Protein AF-A0A094N6G2-F1 (afdb_monomer)

Sequence (258 aa):
LDLFLCSKVLFSLTTHYFKVEDGGERSVCVTFGFFFFVKAMAILIVTENYLEFGLESGFSNFSESAMQFLEKQGLESQGPVSKLTFKLFLAVLCSLIGAFLTFPGLRLAQMHLDALNLATEKITQTLLHINFLAPLFMVLLWVKPITKDYIMNPPLGKESVPLMSEHTFDTVRLWIVILLCALRLAMMRHHLQAYLNLAQKSVDQMKKEAGRISMVDLQKMVARVFYYLCVIALQYVAPLVMLLHTTLLLKTLGRQNW

Structure (mmCIF, N/CA/C/O backbone):
data_AF-A0A094N6G2-F1
#
_entry.id   AF-A0A094N6G2-F1
#
loop_
_atom_site.group_PDB
_atom_site.id
_atom_site.type_symbol
_atom_site.label_atom_id
_atom_site.label_alt_id
_atom_site.label_comp_id
_atom_site.label_asym_id
_atom_site.label_entity_id
_atom_site.label_seq_id
_atom_site.pdbx_PDB_ins_code
_atom_site.Cartn_x
_atom_site.Cartn_y
_atom_site.Cartn_z
_atom_site.occupancy
_atom_site.B_iso_or_equiv
_atom_site.auth_seq_id
_atom_site.auth_comp_id
_atom_site.auth_asym_id
_atom_site.auth_atom_id
_atom_site.pdbx_PDB_model_num
ATOM 1 N N . LEU A 1 1 ? 10.532 -7.923 14.558 1.00 60.47 1 LEU A N 1
ATOM 2 C CA . LEU A 1 1 ? 11.755 -7.755 13.737 1.00 60.47 1 LEU A CA 1
ATOM 3 C C . LEU A 1 1 ? 11.399 -7.438 12.282 1.00 60.47 1 LEU A C 1
ATOM 5 O O . LEU A 1 1 ? 11.907 -6.460 11.747 1.00 60.47 1 LEU A O 1
ATOM 9 N N . ASP A 1 2 ? 10.467 -8.181 11.680 1.00 68.12 2 ASP A N 1
ATOM 10 C CA . ASP A 1 2 ? 10.127 -8.056 10.250 1.00 68.12 2 ASP A CA 1
ATOM 11 C C . ASP A 1 2 ? 9.474 -6.723 9.862 1.00 68.12 2 ASP A C 1
ATOM 13 O O . ASP A 1 2 ? 9.854 -6.125 8.857 1.00 68.12 2 ASP A O 1
ATOM 17 N N . LEU A 1 3 ? 8.554 -6.200 10.684 1.00 71.00 3 LEU A N 1
ATOM 18 C CA . LEU A 1 3 ? 7.927 -4.890 10.447 1.00 71.00 3 LEU A CA 1
ATOM 19 C C . LEU A 1 3 ? 8.964 -3.754 10.454 1.00 71.00 3 LEU A C 1
ATOM 21 O O . LEU A 1 3 ? 8.935 -2.861 9.609 1.00 71.00 3 LEU A O 1
ATOM 25 N N . PHE A 1 4 ? 9.912 -3.817 11.392 1.00 73.38 4 PHE A N 1
ATOM 26 C CA . PHE A 1 4 ? 11.009 -2.858 11.492 1.00 73.38 4 PHE A CA 1
ATOM 27 C C . PHE A 1 4 ? 11.937 -2.950 10.278 1.00 73.38 4 PHE A C 1
ATOM 29 O O . PHE A 1 4 ? 12.302 -1.922 9.714 1.00 73.38 4 PHE A O 1
ATOM 36 N N . LEU A 1 5 ? 12.270 -4.165 9.832 1.00 73.06 5 LEU A N 1
ATOM 37 C CA . LEU A 1 5 ? 13.087 -4.374 8.639 1.00 73.06 5 LEU A CA 1
ATOM 38 C C . LEU A 1 5 ? 12.395 -3.827 7.381 1.00 73.06 5 LEU A C 1
ATOM 40 O O . LEU A 1 5 ? 13.015 -3.079 6.629 1.00 73.06 5 LEU A O 1
ATOM 44 N N . CYS A 1 6 ? 11.108 -4.131 7.186 1.00 74.44 6 CYS A N 1
ATOM 45 C CA . CYS A 1 6 ? 10.324 -3.628 6.054 1.00 74.44 6 CYS A CA 1
ATOM 46 C C . CYS A 1 6 ? 10.232 -2.097 6.068 1.00 74.44 6 CYS A C 1
ATOM 48 O O . CYS A 1 6 ? 10.482 -1.454 5.049 1.00 74.44 6 CYS A O 1
ATOM 50 N N . SER A 1 7 ? 9.947 -1.505 7.231 1.00 71.94 7 SER A N 1
ATOM 51 C CA . SER A 1 7 ? 9.909 -0.050 7.402 1.00 71.94 7 SER A CA 1
ATOM 52 C C . SER A 1 7 ? 11.271 0.593 7.117 1.00 71.94 7 SER A C 1
ATOM 54 O O . SER A 1 7 ? 11.355 1.552 6.352 1.00 71.94 7 SER A O 1
ATOM 56 N N . LYS A 1 8 ? 12.365 0.010 7.627 1.00 78.50 8 LYS A N 1
ATOM 57 C CA . LYS A 1 8 ? 13.736 0.475 7.369 1.00 78.50 8 LYS A CA 1
ATOM 58 C C . LYS A 1 8 ? 14.086 0.424 5.882 1.00 78.50 8 LYS A C 1
ATOM 60 O O . LYS A 1 8 ? 14.702 1.357 5.372 1.00 78.50 8 LYS A O 1
ATOM 65 N N . VAL A 1 9 ? 13.690 -0.638 5.182 1.00 77.25 9 VAL A N 1
ATOM 66 C CA . VAL A 1 9 ? 13.894 -0.775 3.733 1.00 77.25 9 VAL A CA 1
ATOM 67 C C . VAL A 1 9 ? 13.123 0.303 2.971 1.00 77.25 9 VAL A C 1
ATOM 69 O O . VAL A 1 9 ? 13.713 1.004 2.149 1.00 77.25 9 VAL A O 1
ATOM 72 N N . LEU A 1 10 ? 11.832 0.482 3.264 1.00 75.75 10 LEU A N 1
ATOM 73 C CA . LEU A 1 10 ? 10.992 1.495 2.615 1.00 75.75 10 LEU A CA 1
ATOM 74 C C . LEU A 1 10 ? 11.512 2.916 2.874 1.00 75.75 10 LEU A C 1
ATOM 76 O O . LEU A 1 10 ? 11.581 3.733 1.952 1.00 75.75 10 LEU A O 1
ATOM 80 N N . PHE A 1 11 ? 11.954 3.190 4.100 1.00 76.94 11 PHE A N 1
ATOM 81 C CA . PHE A 1 11 ? 12.567 4.459 4.476 1.00 76.94 11 PHE A CA 1
ATOM 82 C C . PHE A 1 11 ? 13.907 4.690 3.770 1.00 76.94 11 PHE A C 1
ATOM 84 O O . PHE A 1 11 ? 14.150 5.776 3.245 1.00 76.94 11 PHE A O 1
ATOM 91 N N . SER A 1 12 ? 14.769 3.671 3.707 1.00 77.75 12 SER A N 1
ATOM 92 C CA . SER A 1 12 ? 16.061 3.755 3.019 1.00 77.75 12 SER A CA 1
ATOM 93 C C . SER A 1 12 ? 15.879 4.036 1.530 1.00 77.75 12 SER A C 1
ATOM 95 O O . SER A 1 12 ? 16.611 4.849 0.964 1.00 77.75 12 SER A O 1
ATOM 97 N N . LEU A 1 13 ? 14.895 3.397 0.895 1.00 72.19 13 LEU A N 1
ATOM 98 C CA . LEU A 1 13 ? 14.570 3.669 -0.499 1.00 72.19 13 LEU A CA 1
ATOM 99 C C . LEU A 1 13 ? 14.017 5.074 -0.685 1.00 72.19 13 LEU A C 1
ATOM 101 O O . LEU A 1 13 ? 14.482 5.780 -1.572 1.00 72.19 13 LEU A O 1
ATOM 105 N N . THR A 1 14 ? 13.066 5.489 0.156 1.00 72.56 14 THR A N 1
ATOM 106 C CA . THR A 1 14 ? 12.509 6.847 0.110 1.00 72.56 14 THR A CA 1
ATOM 107 C C . THR A 1 14 ? 13.627 7.877 0.233 1.00 72.56 14 THR A C 1
ATOM 109 O O . THR A 1 14 ? 13.759 8.750 -0.615 1.00 72.56 14 THR A O 1
ATOM 112 N N . THR A 1 15 ? 14.521 7.709 1.206 1.00 70.25 15 THR A N 1
ATOM 113 C CA . THR A 1 15 ? 15.685 8.584 1.403 1.00 70.25 15 THR A CA 1
ATOM 114 C C . THR A 1 15 ? 16.595 8.642 0.170 1.00 70.25 15 THR A C 1
ATOM 116 O O . THR A 1 15 ? 17.168 9.692 -0.109 1.00 70.25 15 THR A O 1
ATOM 119 N N . HIS A 1 16 ? 16.724 7.554 -0.598 1.00 72.81 16 HIS A N 1
ATOM 120 C CA . HIS A 1 16 ? 17.489 7.562 -1.847 1.00 72.81 16 HIS A CA 1
ATOM 121 C C . HIS A 1 16 ? 16.821 8.419 -2.934 1.00 72.81 16 HIS A C 1
ATOM 123 O O . HIS A 1 16 ? 17.521 9.180 -3.594 1.00 72.81 16 HIS A O 1
ATOM 129 N N . TYR A 1 17 ? 15.493 8.358 -3.098 1.00 66.88 17 TYR A N 1
ATOM 130 C CA . TYR A 1 17 ? 14.769 9.258 -4.017 1.00 66.88 17 TYR A CA 1
ATOM 131 C C . TYR A 1 17 ? 14.892 10.715 -3.582 1.00 66.88 17 TYR A C 1
ATOM 133 O O . TYR A 1 17 ? 15.187 11.597 -4.378 1.00 66.88 17 TYR A O 1
ATOM 141 N N . PHE A 1 18 ? 14.794 10.970 -2.276 1.00 65.62 18 PHE A N 1
ATOM 142 C CA . PHE A 1 18 ? 14.990 12.312 -1.740 1.00 65.62 18 PHE A CA 1
ATOM 143 C C . PHE A 1 18 ? 16.412 12.847 -1.947 1.00 65.62 18 PHE A C 1
ATOM 145 O O . PHE A 1 18 ? 16.597 14.050 -1.840 1.00 65.62 18 PHE A O 1
ATOM 152 N N . LYS A 1 19 ? 17.421 12.028 -2.254 1.00 65.12 19 LYS A N 1
ATOM 153 C CA . LYS A 1 19 ? 18.785 12.511 -2.531 1.00 65.12 19 LYS A CA 1
ATOM 154 C C . LYS A 1 19 ? 19.024 12.899 -3.991 1.00 65.12 19 LYS A C 1
ATOM 156 O O . LYS A 1 19 ? 20.037 13.539 -4.252 1.00 65.12 19 LYS A O 1
ATOM 161 N N . VAL A 1 20 ? 18.125 12.550 -4.911 1.00 63.62 20 VAL A N 1
ATOM 162 C CA . VAL A 1 20 ? 18.225 12.956 -6.320 1.00 63.62 20 VAL A CA 1
ATOM 163 C C . VAL A 1 20 ? 18.005 14.475 -6.419 1.00 63.62 20 VAL A C 1
ATOM 165 O O . VAL A 1 20 ? 17.179 15.030 -5.692 1.00 63.62 20 VAL A O 1
ATOM 168 N N . GLU A 1 21 ? 18.804 15.157 -7.247 1.00 51.59 21 GLU A N 1
ATOM 169 C CA . GLU A 1 21 ? 18.849 16.629 -7.348 1.00 51.59 21 GLU A CA 1
ATOM 170 C C . GLU A 1 21 ? 17.550 17.254 -7.884 1.00 51.59 21 GLU A C 1
ATOM 172 O O . GLU A 1 21 ? 17.253 18.409 -7.573 1.00 51.59 21 GLU A O 1
ATOM 177 N N . ASP A 1 22 ? 16.725 16.489 -8.603 1.00 61.47 22 ASP A N 1
ATOM 178 C CA . ASP A 1 22 ? 15.449 16.964 -9.130 1.00 61.47 22 ASP A CA 1
ATOM 179 C C . ASP A 1 22 ? 14.386 17.071 -8.023 1.00 61.47 22 ASP A C 1
ATOM 181 O O . ASP A 1 22 ? 13.800 16.089 -7.559 1.00 61.47 22 ASP A O 1
ATOM 185 N N . GLY A 1 23 ? 14.076 18.307 -7.615 1.00 63.09 23 GLY A N 1
ATOM 186 C CA . GLY A 1 23 ? 13.104 18.610 -6.554 1.00 63.09 23 GLY A CA 1
ATOM 187 C C . GLY A 1 23 ? 11.671 18.102 -6.800 1.00 63.09 23 GLY A C 1
ATOM 188 O O . GLY A 1 23 ? 10.867 18.066 -5.864 1.00 63.09 23 GLY A O 1
ATOM 189 N N . GLY A 1 24 ? 11.349 17.669 -8.025 1.00 78.38 24 GLY A N 1
ATOM 190 C CA . GLY A 1 24 ? 10.040 17.124 -8.392 1.00 78.38 24 GLY A CA 1
ATOM 191 C C . GLY A 1 24 ? 9.657 15.872 -7.598 1.00 78.38 24 GLY A C 1
ATOM 192 O O . GLY A 1 24 ? 8.529 15.783 -7.112 1.00 78.38 24 GLY A O 1
ATOM 193 N N . GLU A 1 25 ? 10.591 14.941 -7.378 1.00 76.19 25 GLU A N 1
ATOM 194 C CA . GLU A 1 25 ? 10.301 13.696 -6.647 1.00 76.19 25 GLU A CA 1
ATOM 195 C C . GLU A 1 25 ? 9.953 13.964 -5.172 1.00 76.19 25 GLU A C 1
ATOM 197 O O . GLU A 1 25 ? 9.018 13.385 -4.607 1.00 76.19 25 GLU A O 1
ATOM 202 N N . ARG A 1 26 ? 10.660 14.914 -4.551 1.00 79.19 26 ARG A N 1
ATOM 203 C CA . ARG A 1 26 ? 10.396 15.330 -3.167 1.00 79.19 26 ARG A CA 1
ATOM 204 C C . ARG A 1 26 ? 9.007 15.946 -3.036 1.00 79.19 26 ARG A C 1
ATOM 206 O O . ARG A 1 26 ? 8.270 15.593 -2.117 1.00 79.19 26 ARG A O 1
ATOM 213 N N . SER A 1 27 ? 8.650 16.827 -3.973 1.00 84.25 27 SER A N 1
ATOM 214 C CA . SER A 1 27 ? 7.340 17.482 -4.006 1.00 84.25 27 SER A CA 1
ATOM 215 C C . SER A 1 27 ? 6.209 16.454 -4.094 1.00 84.25 27 SER A C 1
ATOM 217 O O . SER A 1 27 ? 5.314 16.456 -3.251 1.00 84.25 27 SER A O 1
ATOM 219 N N . VAL A 1 28 ? 6.314 15.486 -5.016 1.00 86.19 28 VAL A N 1
ATOM 220 C CA . VAL A 1 28 ? 5.326 14.401 -5.167 1.00 86.19 28 VAL A CA 1
ATOM 221 C C . VAL A 1 28 ? 5.157 13.618 -3.864 1.00 86.19 28 VAL A C 1
ATOM 223 O O . VAL A 1 28 ? 4.028 13.412 -3.415 1.00 86.19 28 VAL A O 1
ATOM 226 N N . CYS A 1 29 ? 6.250 13.217 -3.211 1.00 85.19 29 CYS A N 1
ATOM 227 C CA . CYS A 1 29 ? 6.157 12.464 -1.959 1.00 85.19 29 CYS A CA 1
ATOM 228 C C . CYS A 1 29 ? 5.463 13.255 -0.840 1.00 85.19 29 CYS A C 1
ATOM 230 O O . CYS A 1 29 ? 4.661 12.685 -0.097 1.00 85.19 29 CYS A O 1
ATOM 232 N N . VAL A 1 30 ? 5.751 14.554 -0.715 1.00 87.00 30 VAL A N 1
ATOM 233 C CA . VAL A 1 30 ? 5.124 15.421 0.296 1.00 87.00 30 VAL A CA 1
ATOM 234 C C . VAL A 1 30 ? 3.636 15.611 -0.002 1.00 87.00 30 VAL A C 1
ATOM 236 O O . VAL A 1 30 ? 2.810 15.459 0.900 1.00 87.00 30 VAL A O 1
ATOM 239 N N . THR A 1 31 ? 3.271 15.866 -1.261 1.00 91.69 31 THR A N 1
ATOM 240 C CA . THR A 1 31 ? 1.869 16.017 -1.677 1.00 91.69 31 THR A CA 1
ATOM 241 C C . THR A 1 31 ? 1.060 14.750 -1.405 1.00 91.69 31 THR A C 1
ATOM 243 O O . THR A 1 31 ? -0.017 14.828 -0.811 1.00 91.69 31 THR A O 1
ATOM 246 N N . PHE A 1 32 ? 1.576 13.574 -1.774 1.00 91.38 32 PHE A N 1
ATOM 247 C CA . PHE A 1 32 ? 0.902 12.308 -1.480 1.00 91.38 32 PHE A CA 1
ATOM 248 C C . PHE A 1 32 ? 0.864 12.006 0.021 1.00 91.38 32 PHE A C 1
ATOM 250 O O . PHE A 1 32 ? -0.154 11.517 0.507 1.00 91.38 32 PHE A O 1
ATOM 257 N N . GLY A 1 33 ? 1.908 12.351 0.781 1.00 92.06 33 GLY A N 1
ATOM 258 C CA . GLY A 1 33 ? 1.889 12.263 2.243 1.00 92.06 33 GLY A CA 1
ATOM 259 C C . GLY A 1 33 ? 0.737 13.064 2.855 1.00 92.06 33 GLY A C 1
ATOM 260 O O . GLY A 1 33 ? -0.039 12.522 3.647 1.00 92.06 33 GLY A O 1
ATOM 261 N N . PHE A 1 34 ? 0.559 14.316 2.428 1.00 93.81 34 PHE A N 1
ATOM 262 C CA . PHE A 1 34 ? -0.568 15.146 2.859 1.00 93.81 34 PHE A CA 1
ATOM 263 C C . PHE A 1 34 ? -1.920 14.560 2.423 1.00 93.81 34 PHE A C 1
ATOM 265 O O . PHE A 1 34 ? -2.849 14.472 3.226 1.00 93.81 34 PHE A O 1
ATOM 272 N N . PHE A 1 35 ? -2.026 14.080 1.183 1.00 95.25 35 PHE A N 1
ATOM 273 C CA . PHE A 1 35 ? -3.236 13.417 0.696 1.00 95.25 35 PHE A CA 1
ATOM 274 C C . PHE A 1 35 ? -3.608 12.191 1.549 1.00 95.25 35 PHE A C 1
ATOM 276 O O . PHE A 1 35 ? -4.761 12.039 1.960 1.00 95.25 35 PHE A O 1
ATOM 283 N N . PHE A 1 36 ? -2.633 11.339 1.880 1.00 94.19 36 PHE A N 1
ATOM 284 C CA . PHE A 1 36 ? -2.853 10.183 2.748 1.00 94.19 36 PHE A CA 1
ATOM 285 C C . PHE A 1 36 ? -3.195 10.578 4.181 1.00 94.19 36 PHE A C 1
ATOM 287 O O . PHE A 1 36 ? -4.008 9.893 4.798 1.00 94.19 36 PHE A O 1
ATOM 294 N N . PHE A 1 37 ? -2.642 11.679 4.694 1.00 95.56 37 PHE A N 1
ATOM 295 C CA . PHE A 1 37 ? -3.018 12.220 5.999 1.00 95.56 37 PHE A CA 1
ATOM 296 C C . PHE A 1 37 ? -4.499 12.609 6.037 1.00 95.56 37 PHE A C 1
ATOM 298 O O . PHE A 1 37 ? -5.236 12.135 6.901 1.00 95.56 37 PHE A O 1
ATOM 305 N N . VAL A 1 38 ? -4.960 13.406 5.066 1.00 95.25 38 VAL A N 1
ATOM 306 C CA . VAL A 1 38 ? -6.368 13.829 4.975 1.00 95.25 38 VAL A CA 1
ATOM 307 C C . VAL A 1 38 ? -7.288 12.618 4.820 1.00 95.25 38 VAL A C 1
ATOM 309 O O . VAL A 1 38 ? -8.289 12.504 5.527 1.00 95.25 38 VAL A O 1
ATOM 312 N N . LYS A 1 39 ? -6.923 11.666 3.952 1.00 93.25 39 LYS A N 1
ATOM 313 C CA . LYS A 1 39 ? -7.680 10.422 3.762 1.00 93.25 39 LYS A CA 1
ATOM 314 C C . LYS A 1 39 ? -7.739 9.582 5.042 1.00 93.25 39 LYS A C 1
ATOM 316 O O . LYS A 1 39 ? -8.803 9.064 5.370 1.00 93.25 39 LYS A O 1
ATOM 321 N N . ALA A 1 40 ? -6.628 9.442 5.764 1.00 93.38 40 ALA A N 1
ATOM 322 C CA . ALA A 1 40 ? -6.587 8.711 7.028 1.00 93.38 40 ALA A CA 1
ATOM 323 C C . ALA A 1 40 ? -7.458 9.394 8.089 1.00 93.38 40 ALA A C 1
ATOM 325 O O . ALA A 1 40 ? -8.256 8.722 8.734 1.00 93.38 40 ALA A O 1
ATOM 326 N N . MET A 1 41 ? -7.382 10.721 8.211 1.00 92.88 41 MET A N 1
ATOM 327 C CA . MET A 1 41 ? -8.239 11.486 9.119 1.00 92.88 41 MET A CA 1
ATOM 328 C C . MET A 1 41 ? -9.724 11.294 8.804 1.00 92.88 41 MET A C 1
ATOM 330 O O . MET A 1 41 ? -10.496 10.985 9.709 1.00 92.88 41 MET A O 1
ATOM 334 N N . ALA A 1 42 ? -10.122 11.400 7.533 1.00 91.44 42 ALA A N 1
ATOM 335 C CA . ALA A 1 42 ? -11.506 11.175 7.121 1.00 91.44 42 ALA A CA 1
ATOM 336 C C . ALA A 1 42 ? -11.994 9.769 7.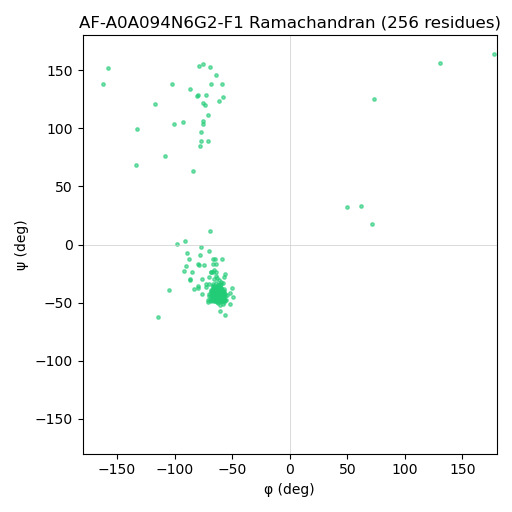511 1.00 91.44 42 ALA A C 1
ATOM 338 O O . ALA A 1 42 ? -13.075 9.628 8.074 1.00 91.44 42 ALA A O 1
ATOM 339 N N . ILE A 1 43 ? -11.171 8.742 7.277 1.00 90.31 43 ILE A N 1
ATOM 340 C CA . ILE A 1 43 ? -11.482 7.345 7.610 1.00 90.31 43 ILE A CA 1
ATOM 341 C C . ILE A 1 43 ? -11.559 7.121 9.131 1.00 90.31 43 ILE A C 1
ATOM 343 O O . ILE A 1 43 ? -12.469 6.445 9.597 1.00 90.31 43 ILE A O 1
ATOM 347 N N . LEU A 1 44 ? -10.647 7.698 9.919 1.00 88.69 44 LEU A N 1
ATOM 348 C CA . LEU A 1 44 ? -10.593 7.522 11.379 1.00 88.69 44 LEU A CA 1
ATOM 349 C C . LEU A 1 44 ? -11.689 8.293 12.136 1.00 88.69 44 LEU A C 1
ATOM 351 O O . LEU A 1 44 ? -11.964 8.002 13.306 1.00 88.69 44 LEU A O 1
ATOM 355 N N . ILE A 1 45 ? -12.310 9.287 11.497 1.00 87.69 45 ILE A N 1
ATOM 356 C CA . ILE A 1 45 ? -13.484 9.990 12.032 1.00 87.69 45 ILE A CA 1
ATOM 357 C C . ILE A 1 45 ? -14.749 9.133 11.895 1.00 87.69 45 ILE A C 1
ATOM 359 O O . ILE A 1 45 ? -15.637 9.243 12.742 1.00 87.69 45 ILE A O 1
ATOM 363 N N . VAL A 1 46 ? -14.827 8.263 10.881 1.00 85.50 46 VAL A N 1
ATOM 364 C CA . VAL A 1 46 ? -15.980 7.376 10.680 1.00 85.50 46 VAL A CA 1
ATOM 365 C C . VAL A 1 46 ? -16.178 6.477 11.901 1.00 85.50 46 VAL A C 1
ATOM 367 O O . VAL A 1 46 ? -15.232 5.961 12.496 1.00 85.50 46 VAL A O 1
ATOM 370 N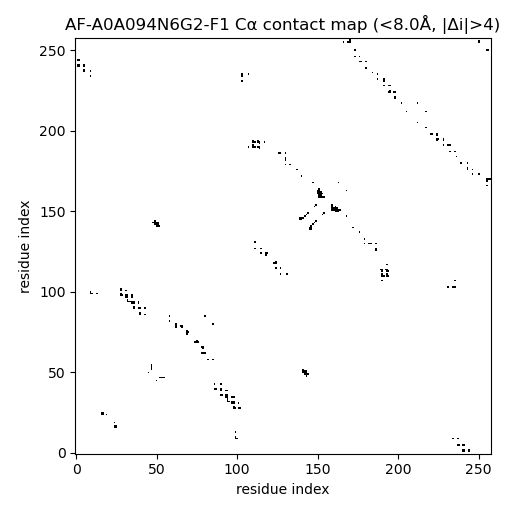 N . THR A 1 47 ? -17.440 6.315 12.290 1.00 78.19 47 THR A N 1
ATOM 371 C CA . THR A 1 47 ? -17.825 5.553 13.480 1.00 78.19 47 THR A CA 1
ATOM 372 C C . THR A 1 47 ? -17.573 4.057 13.286 1.00 78.19 47 THR A C 1
ATOM 374 O O . THR A 1 47 ? -17.719 3.532 12.176 1.00 78.19 47 THR A O 1
ATOM 377 N N . GLU A 1 48 ? -17.334 3.343 14.384 1.00 78.12 48 GLU A N 1
ATOM 378 C CA . GLU A 1 48 ? -17.150 1.887 14.363 1.00 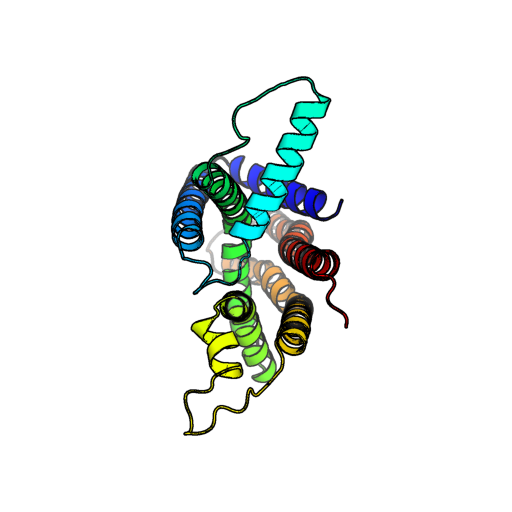78.12 48 GLU A CA 1
ATOM 379 C C . GLU A 1 48 ? -18.390 1.094 13.939 1.00 78.12 48 GLU A C 1
ATOM 381 O O . GLU A 1 48 ? -18.296 -0.097 13.638 1.00 78.12 48 GLU A O 1
ATOM 386 N N . ASN A 1 49 ? -19.558 1.738 13.880 1.00 75.50 49 ASN A N 1
ATOM 387 C CA . ASN A 1 49 ? -20.773 1.121 13.350 1.00 75.50 49 ASN A CA 1
ATOM 388 C C . ASN A 1 49 ? -20.676 0.886 11.836 1.00 75.50 49 ASN A C 1
ATOM 390 O O . ASN A 1 49 ? -21.332 -0.009 11.322 1.00 75.50 49 ASN A O 1
ATOM 394 N N . TYR A 1 50 ? -19.824 1.640 11.134 1.00 78.50 50 TYR A N 1
ATOM 395 C CA . TYR A 1 50 ? -19.606 1.491 9.694 1.00 78.50 50 TYR A CA 1
ATOM 396 C C . TYR A 1 50 ? -18.274 0.800 9.372 1.00 78.50 50 TYR A C 1
ATOM 398 O O . TYR A 1 50 ? -18.216 -0.016 8.452 1.00 78.50 50 TYR A O 1
ATOM 406 N N . LEU A 1 51 ? -17.206 1.106 10.118 1.00 80.56 51 LEU A N 1
ATOM 407 C CA . LEU A 1 51 ? -15.868 0.544 9.899 1.00 80.56 51 LEU A CA 1
ATOM 408 C C . LEU A 1 51 ? -15.418 -0.285 11.099 1.00 80.56 51 LEU A C 1
ATOM 410 O O . LEU A 1 51 ? -15.290 0.223 12.210 1.00 80.56 51 LEU A O 1
ATOM 414 N N . GLU A 1 52 ? -15.135 -1.564 10.880 1.00 79.31 52 GLU A N 1
ATOM 415 C CA . GLU A 1 52 ? -14.758 -2.498 11.943 1.00 79.31 52 GLU A CA 1
ATOM 416 C C . GLU A 1 52 ? -13.256 -2.418 12.262 1.00 79.31 52 GLU A C 1
ATOM 418 O O . GLU A 1 52 ? -12.502 -3.365 12.050 1.00 79.31 52 GLU A O 1
ATOM 423 N N . PHE A 1 53 ? -12.799 -1.256 12.736 1.00 79.62 53 PHE A N 1
ATOM 424 C CA . PHE A 1 53 ? -11.391 -1.054 13.104 1.00 79.62 53 PHE A CA 1
ATOM 425 C C . PHE A 1 53 ? -11.076 -1.349 14.575 1.00 79.62 53 PHE A C 1
ATOM 427 O O . PHE A 1 53 ? -9.917 -1.612 14.884 1.00 79.62 53 PHE A O 1
ATOM 434 N N . GLY A 1 54 ? -12.067 -1.298 15.475 1.00 80.12 54 GLY A N 1
ATOM 435 C CA . GLY A 1 54 ? -11.854 -1.502 16.916 1.00 80.12 54 GLY A CA 1
ATOM 436 C C . GLY A 1 54 ? -10.927 -0.458 17.557 1.00 80.12 54 GLY A C 1
ATOM 437 O O . GLY A 1 54 ? -10.168 -0.771 18.472 1.00 80.12 54 GLY A O 1
ATOM 438 N N . LEU A 1 55 ? -10.960 0.779 17.057 1.00 83.88 55 LEU A N 1
ATOM 439 C CA . LEU A 1 55 ? -10.227 1.942 17.563 1.00 83.88 55 LEU A CA 1
ATOM 440 C C . LEU A 1 55 ? -10.592 2.297 19.008 1.00 83.88 55 LEU A C 1
ATOM 442 O O . LEU A 1 55 ? -9.718 2.732 19.749 1.00 83.88 55 LEU A O 1
ATOM 446 N N . GLU A 1 56 ? -11.850 2.143 19.405 1.00 84.19 56 GLU A N 1
ATOM 447 C CA . GLU A 1 56 ? -12.359 2.482 20.731 1.00 84.19 56 GLU A CA 1
ATOM 448 C C . GLU A 1 56 ? -11.826 1.494 21.773 1.00 84.19 56 GLU A C 1
ATOM 450 O O . GLU A 1 56 ? -11.206 1.909 22.751 1.00 84.19 56 GLU A O 1
ATOM 455 N N . SER A 1 57 ? -11.944 0.189 21.504 1.00 84.69 57 SER A N 1
ATOM 456 C CA . SER A 1 57 ? -11.318 -0.858 22.323 1.00 84.69 57 SER A CA 1
ATOM 457 C C . SER A 1 57 ? -9.786 -0.780 22.295 1.00 84.69 57 SER A C 1
ATOM 459 O O . SER A 1 57 ? -9.119 -1.010 23.303 1.00 84.69 57 SER A O 1
ATOM 461 N N . GLY A 1 58 ? -9.195 -0.426 21.149 1.00 84.81 58 GLY A N 1
ATOM 462 C CA . GLY A 1 58 ? -7.754 -0.204 21.034 1.00 84.81 58 GLY A CA 1
ATOM 463 C C . GLY A 1 58 ? -7.277 0.973 21.888 1.00 84.81 58 GLY A C 1
ATOM 464 O O . GLY A 1 58 ? -6.257 0.871 22.569 1.00 84.81 58 GLY A O 1
ATOM 465 N N . PHE A 1 59 ? -8.036 2.069 21.896 1.00 86.31 59 PHE A N 1
ATOM 466 C CA . PHE A 1 59 ? -7.759 3.245 22.712 1.00 86.31 59 PHE A CA 1
ATOM 467 C C . PHE A 1 59 ? -7.910 2.952 24.207 1.00 86.31 59 PHE A C 1
ATOM 469 O O . PHE A 1 59 ? -7.038 3.357 24.974 1.00 86.31 59 PHE A O 1
ATOM 476 N N . SER A 1 60 ? -8.953 2.225 24.630 1.00 86.31 60 SER A N 1
ATOM 477 C CA . SER A 1 60 ? -9.128 1.862 26.043 1.00 86.31 60 SER A CA 1
ATOM 478 C C . SER A 1 60 ? -7.963 1.012 26.551 1.00 86.31 60 SER A C 1
ATOM 480 O O . SER A 1 60 ? -7.362 1.353 27.568 1.00 86.31 60 SER A O 1
ATOM 482 N N . ASN A 1 61 ? -7.566 -0.013 25.789 1.00 87.38 61 ASN A N 1
ATOM 483 C CA . ASN A 1 61 ? -6.444 -0.888 26.144 1.00 87.38 61 ASN A CA 1
ATOM 484 C C . ASN A 1 61 ? -5.108 -0.129 26.176 1.00 87.38 61 ASN A C 1
ATOM 486 O O . ASN A 1 61 ? -4.277 -0.352 27.059 1.00 87.38 61 ASN A O 1
ATOM 490 N N . PHE A 1 62 ? -4.893 0.783 25.221 1.00 86.50 62 PHE A N 1
ATOM 491 C CA . PHE A 1 62 ? -3.707 1.639 25.193 1.00 86.50 62 PHE A CA 1
ATOM 492 C C . PHE A 1 62 ? -3.672 2.594 26.389 1.00 86.50 62 PHE A C 1
ATOM 494 O O . PHE A 1 62 ? -2.638 2.713 27.040 1.00 86.50 62 PHE A O 1
ATOM 501 N N . SER A 1 63 ? -4.794 3.250 26.692 1.00 86.25 63 SER A N 1
ATOM 502 C CA . SER A 1 63 ? -4.906 4.178 27.816 1.00 86.25 63 SER A CA 1
ATOM 503 C C . SER A 1 63 ? -4.657 3.469 29.146 1.00 86.25 63 SER A C 1
ATOM 505 O O . SER A 1 63 ? -3.893 3.965 29.969 1.00 86.25 63 SER A O 1
ATOM 507 N N . GLU A 1 64 ? -5.244 2.289 29.349 1.00 86.56 64 GLU A N 1
ATOM 508 C CA . GLU A 1 64 ? -5.014 1.482 30.550 1.00 86.56 64 GLU A CA 1
ATOM 509 C C . GLU A 1 64 ? -3.537 1.076 30.683 1.00 86.56 64 GLU A C 1
ATOM 511 O O . GLU A 1 64 ? -2.919 1.286 31.727 1.00 86.56 64 GLU A O 1
ATOM 516 N N . SER A 1 65 ? -2.936 0.580 29.597 1.00 86.38 65 SER A N 1
ATOM 517 C CA . SER A 1 65 ? -1.521 0.180 29.580 1.00 86.38 65 SER A CA 1
ATOM 518 C C . SER A 1 65 ? -0.577 1.362 29.831 1.00 86.38 65 SER A C 1
ATOM 520 O O . SER A 1 65 ? 0.422 1.226 30.539 1.00 86.38 65 SER A O 1
ATOM 522 N N . ALA A 1 66 ? -0.884 2.532 29.265 1.00 84.81 66 ALA A N 1
ATOM 523 C CA . ALA A 1 66 ? -0.117 3.753 29.476 1.00 84.81 66 ALA A CA 1
ATOM 524 C C . ALA A 1 66 ? -0.215 4.227 30.932 1.00 84.81 66 ALA A C 1
ATOM 526 O O . ALA A 1 66 ? 0.796 4.627 31.504 1.00 84.81 66 ALA A O 1
ATOM 527 N N . MET A 1 67 ? -1.395 4.122 31.548 1.00 83.44 67 MET A N 1
ATOM 528 C CA . MET A 1 67 ? -1.600 4.482 32.952 1.00 83.44 67 MET A CA 1
ATOM 529 C C . MET A 1 67 ? -0.768 3.595 33.884 1.00 83.44 67 MET A C 1
ATOM 531 O O . MET A 1 67 ? 0.013 4.116 34.677 1.00 83.44 67 MET A O 1
ATOM 535 N N . GLN A 1 68 ? -0.809 2.272 33.695 1.00 85.12 68 GLN A N 1
ATOM 536 C CA . GLN A 1 68 ? 0.028 1.334 34.457 1.00 85.12 68 GLN A CA 1
ATOM 537 C C . GLN A 1 68 ? 1.535 1.591 34.271 1.00 85.12 68 GLN A C 1
ATOM 539 O O . GLN A 1 68 ? 2.332 1.364 35.182 1.00 85.12 68 GLN A O 1
ATOM 544 N N . PHE A 1 69 ? 1.958 2.030 33.081 1.00 85.75 69 PHE A N 1
ATOM 545 C CA . PHE A 1 69 ? 3.353 2.389 32.826 1.00 85.75 69 PHE A CA 1
ATOM 546 C C . PHE A 1 69 ? 3.754 3.681 33.549 1.00 85.75 69 PHE A C 1
ATOM 548 O O . PHE A 1 69 ? 4.824 3.715 34.156 1.00 85.75 69 PHE A O 1
ATOM 555 N N . LEU A 1 70 ? 2.910 4.717 33.519 1.00 83.00 70 LEU A N 1
ATOM 556 C CA . LEU A 1 70 ? 3.169 5.982 34.213 1.00 83.00 70 LEU A CA 1
ATOM 557 C C . LEU A 1 70 ? 3.202 5.811 35.735 1.00 83.00 70 LEU A C 1
ATOM 559 O O . LEU A 1 70 ? 4.113 6.339 36.375 1.00 83.00 70 LEU A O 1
ATOM 563 N N . GLU A 1 71 ? 2.285 5.019 36.297 1.00 84.00 71 GLU A N 1
ATOM 564 C CA . GLU A 1 71 ? 2.286 4.676 37.726 1.00 84.00 71 GLU A CA 1
ATOM 565 C C . GLU A 1 71 ? 3.611 4.022 38.141 1.00 84.00 71 GLU A C 1
ATOM 567 O O . GLU A 1 71 ? 4.223 4.415 39.133 1.00 84.00 71 GLU A O 1
ATOM 572 N N . LYS A 1 72 ? 4.130 3.088 37.332 1.00 85.31 72 LYS A N 1
ATOM 573 C CA . LYS A 1 72 ? 5.442 2.459 37.573 1.00 85.31 72 LYS A CA 1
ATOM 574 C C . LYS A 1 72 ? 6.618 3.435 37.486 1.00 85.31 72 LYS A C 1
ATOM 576 O O . LYS A 1 72 ? 7.671 3.147 38.047 1.00 85.31 72 LYS A O 1
ATOM 581 N N . GLN A 1 73 ? 6.463 4.552 36.776 1.00 84.88 73 GLN A N 1
ATOM 582 C CA . GLN A 1 73 ? 7.465 5.618 36.681 1.00 84.88 73 GLN A CA 1
ATOM 583 C C . GLN A 1 73 ? 7.279 6.705 37.756 1.00 84.88 73 GLN A C 1
ATOM 585 O O . GLN A 1 73 ? 8.030 7.677 37.764 1.00 84.88 73 GLN A O 1
ATOM 590 N N . GLY A 1 74 ? 6.306 6.555 38.666 1.00 78.69 74 GLY A N 1
ATOM 591 C CA . GLY A 1 74 ? 6.034 7.514 39.741 1.00 78.69 74 GLY A CA 1
ATOM 592 C C . GLY A 1 74 ? 5.411 8.830 39.266 1.00 78.69 74 GLY A C 1
ATOM 593 O O . GLY A 1 74 ? 5.463 9.825 39.985 1.00 78.69 74 GLY A O 1
ATOM 594 N N . LEU A 1 75 ? 4.852 8.857 38.052 1.00 74.00 75 LEU A N 1
ATOM 595 C CA . LEU A 1 75 ? 4.204 10.033 37.479 1.00 74.00 75 LEU A CA 1
ATOM 596 C C . LEU A 1 75 ? 2.682 9.896 37.612 1.00 74.00 75 LEU A C 1
ATOM 598 O O . LEU A 1 75 ? 2.052 9.190 36.828 1.00 74.00 75 LEU A O 1
ATOM 602 N N . GLU A 1 76 ? 2.074 10.606 38.564 1.00 59.28 76 GLU A N 1
ATOM 603 C CA . GLU A 1 76 ? 0.614 10.760 38.635 1.00 59.28 76 GLU A CA 1
ATOM 604 C C . GLU A 1 76 ? 0.155 11.792 37.594 1.00 59.28 76 GLU A C 1
ATOM 606 O O . GLU A 1 76 ? 0.118 12.996 37.846 1.00 59.28 76 GLU A O 1
ATOM 611 N N . SER A 1 77 ? -0.135 11.340 36.373 1.00 59.94 77 SER A N 1
ATOM 612 C CA . SER A 1 77 ? -0.640 12.213 35.308 1.00 59.94 77 SER A CA 1
ATOM 613 C C . SER A 1 77 ? -2.150 12.061 35.119 1.00 59.94 77 SER A C 1
ATOM 615 O O . SER A 1 77 ? -2.681 10.951 35.108 1.00 59.94 77 SER A O 1
ATOM 617 N N . GLN A 1 78 ? -2.845 13.187 34.919 1.00 54.41 78 GLN A N 1
ATOM 618 C CA . GLN A 1 78 ? -4.267 13.228 34.578 1.00 54.41 78 GLN A CA 1
ATOM 619 C C . GLN A 1 78 ? -4.507 12.743 33.139 1.00 54.41 78 GLN A C 1
ATOM 621 O O . GLN A 1 78 ? -4.552 13.548 32.215 1.00 54.41 78 GLN A O 1
ATOM 626 N N . GLY A 1 79 ? -4.709 11.434 32.966 1.00 56.50 79 GLY A N 1
ATOM 627 C CA . GLY A 1 79 ? -5.249 10.823 31.743 1.00 56.50 79 GLY A CA 1
ATOM 628 C C . GLY A 1 79 ? -4.273 10.791 30.549 1.00 56.50 79 GLY A C 1
ATOM 629 O O . GLY A 1 79 ? -3.798 11.839 30.121 1.00 56.50 79 GLY A O 1
ATOM 630 N N . PRO A 1 80 ? -3.976 9.632 29.926 1.00 59.44 80 PRO A N 1
ATOM 631 C CA . PRO A 1 80 ? -2.775 9.528 29.096 1.00 59.44 80 PRO A CA 1
ATOM 632 C C . PRO A 1 80 ? -2.830 10.314 27.780 1.00 59.44 80 PRO A C 1
ATOM 634 O O . PRO A 1 80 ? -1.837 10.926 27.410 1.00 59.44 80 PRO A O 1
ATOM 637 N N . VAL A 1 81 ? -3.938 10.317 27.033 1.00 67.31 81 VAL A N 1
ATOM 638 C CA . VAL A 1 81 ? -4.022 10.944 25.698 1.00 67.31 81 VAL A CA 1
ATOM 639 C C . VAL A 1 81 ? -5.505 11.144 25.341 1.00 67.31 81 VAL A C 1
ATOM 641 O O . VAL A 1 81 ? -6.301 10.241 25.562 1.00 67.31 81 VAL A O 1
ATOM 644 N N . SER A 1 82 ? -5.917 12.278 24.755 1.00 82.31 82 SER A N 1
ATOM 645 C CA . SER A 1 82 ? -7.287 12.426 24.212 1.00 82.31 82 SER A CA 1
ATOM 646 C C . SER A 1 82 ? -7.533 11.456 23.045 1.00 82.31 82 SER A C 1
ATOM 648 O O . SER A 1 82 ? -6.640 11.241 22.224 1.00 82.31 82 SER A O 1
ATOM 650 N N . LYS A 1 83 ? -8.761 10.933 22.887 1.00 82.81 83 LYS A N 1
ATOM 651 C CA . LYS A 1 83 ? -9.152 10.102 21.724 1.00 82.81 83 LYS A CA 1
ATOM 652 C C . LYS A 1 83 ? -8.778 10.747 20.387 1.00 82.81 83 LYS A C 1
ATOM 654 O O . LYS A 1 83 ? -8.369 10.060 19.453 1.00 82.81 83 LYS A O 1
ATOM 659 N N . LEU A 1 84 ? -8.899 12.074 20.298 1.00 84.81 84 LEU A N 1
ATOM 660 C CA . LEU A 1 84 ? -8.514 12.831 19.110 1.00 84.81 84 LEU A CA 1
ATOM 661 C C . LEU A 1 84 ? -7.009 12.733 18.847 1.00 84.81 84 LEU A C 1
ATOM 663 O O . LEU A 1 84 ? -6.602 12.470 17.721 1.00 84.81 84 LEU A O 1
ATOM 667 N N . THR A 1 85 ? -6.191 12.903 19.883 1.00 86.19 85 THR A N 1
ATOM 668 C CA . THR A 1 85 ? -4.732 12.817 19.780 1.00 86.19 85 THR A CA 1
ATOM 669 C C . THR A 1 85 ? -4.286 11.406 19.391 1.00 86.19 85 THR A C 1
ATOM 671 O O . THR A 1 85 ? -3.401 11.265 18.550 1.00 86.19 85 THR A O 1
ATOM 674 N N . PHE A 1 86 ? -4.943 10.363 19.911 1.00 87.38 86 PHE A N 1
ATOM 675 C CA . PHE A 1 86 ? -4.696 8.978 19.491 1.00 87.38 86 PHE A CA 1
ATOM 676 C C . PHE A 1 86 ? -4.986 8.768 17.996 1.00 87.38 86 PHE A C 1
ATOM 678 O O . PHE A 1 86 ? -4.144 8.249 17.260 1.00 87.38 86 PHE A O 1
ATOM 685 N N . LYS A 1 87 ? -6.143 9.243 17.515 1.00 90.00 87 LYS A N 1
ATOM 686 C CA . LYS A 1 87 ? -6.501 9.185 16.088 1.00 90.00 87 LYS A CA 1
ATOM 687 C C . LYS A 1 87 ? -5.544 10.001 15.217 1.00 90.00 87 LYS A C 1
ATOM 689 O O . LYS A 1 87 ? -5.162 9.540 14.146 1.00 90.00 87 LYS A O 1
ATOM 694 N N . LEU A 1 88 ? -5.125 11.180 15.676 1.00 90.56 88 LEU A N 1
ATOM 695 C CA . LEU A 1 88 ? -4.181 12.036 14.959 1.00 90.56 88 LEU A CA 1
ATOM 696 C C . LEU A 1 88 ? -2.810 11.368 14.833 1.00 90.56 88 LEU A C 1
ATOM 698 O O . LEU A 1 88 ? -2.232 11.365 13.748 1.00 90.56 88 LEU A O 1
ATOM 702 N N . PHE A 1 89 ? -2.314 10.743 15.903 1.00 90.75 89 PHE A N 1
ATOM 703 C CA . PHE A 1 89 ? -1.068 9.981 15.859 1.00 90.75 89 PHE A CA 1
ATOM 704 C C . PHE A 1 89 ? -1.144 8.839 14.838 1.00 90.75 89 PHE A C 1
ATOM 706 O O . PHE A 1 89 ? -0.255 8.694 13.997 1.00 90.75 89 PHE A O 1
ATOM 713 N N . LEU A 1 90 ? -2.245 8.081 14.841 1.00 90.94 90 LEU A N 1
ATOM 714 C CA . LEU A 1 90 ? -2.467 7.022 13.860 1.00 90.94 90 LEU A CA 1
ATOM 715 C C . LEU A 1 90 ? -2.540 7.572 12.424 1.00 90.94 90 LEU A C 1
ATOM 717 O O . LEU A 1 90 ? -1.939 6.994 11.520 1.00 90.94 90 LEU A O 1
ATOM 721 N N . ALA A 1 91 ? -3.198 8.715 12.211 1.00 94.31 91 ALA A N 1
ATOM 722 C CA . ALA A 1 91 ? -3.262 9.371 10.906 1.00 94.31 91 ALA A CA 1
ATOM 723 C C . ALA A 1 91 ? -1.878 9.800 10.394 1.00 94.31 91 ALA A C 1
ATOM 725 O O . ALA A 1 91 ? -1.581 9.622 9.210 1.00 94.31 91 ALA A O 1
ATOM 726 N N . VAL A 1 92 ? -1.013 10.315 11.275 1.00 93.19 92 VAL A N 1
ATOM 727 C CA . VAL A 1 92 ? 0.381 10.651 10.938 1.00 93.19 92 VAL A CA 1
ATOM 728 C C . VAL A 1 92 ? 1.160 9.395 10.544 1.00 93.19 92 VAL A C 1
ATOM 730 O O . VAL A 1 92 ? 1.840 9.402 9.518 1.00 93.19 92 VAL A O 1
AT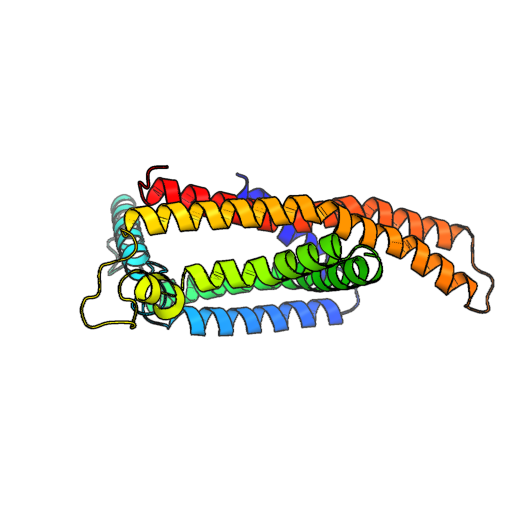OM 733 N N . LEU A 1 93 ? 1.023 8.289 11.282 1.00 91.19 93 LEU A N 1
ATOM 734 C CA . LEU A 1 93 ? 1.662 7.021 10.912 1.00 91.19 93 LEU A CA 1
ATOM 735 C C . LEU A 1 93 ? 1.171 6.503 9.551 1.00 91.19 93 LEU A C 1
ATOM 737 O O . LEU A 1 93 ? 1.985 6.116 8.711 1.00 91.19 93 LEU A O 1
ATOM 741 N N . CYS A 1 94 ? -0.140 6.542 9.296 1.00 91.50 94 CYS A N 1
ATOM 742 C CA . CYS A 1 94 ? -0.714 6.170 8.001 1.00 91.50 94 CYS A CA 1
ATOM 743 C C . CYS A 1 94 ? -0.203 7.065 6.863 1.00 91.50 94 CYS A C 1
ATOM 745 O O . CYS A 1 94 ? 0.091 6.562 5.779 1.00 91.50 94 CYS A O 1
ATOM 747 N N . SER A 1 95 ? -0.066 8.370 7.108 1.00 94.19 95 SER A N 1
ATOM 748 C CA . SER A 1 95 ? 0.501 9.330 6.157 1.00 94.19 95 SER A CA 1
ATOM 749 C C . SER A 1 95 ? 1.958 9.014 5.820 1.00 94.19 95 SER A C 1
ATOM 751 O O . SER A 1 95 ? 2.302 8.951 4.640 1.00 94.19 95 SER A O 1
ATOM 753 N N . LEU A 1 96 ? 2.794 8.734 6.825 1.00 89.56 96 LEU A N 1
ATOM 754 C CA . LEU A 1 96 ? 4.200 8.368 6.630 1.00 89.56 96 LEU A CA 1
ATOM 755 C C . LEU A 1 96 ? 4.344 7.066 5.835 1.00 89.56 96 LEU A C 1
ATOM 757 O O . LEU A 1 96 ? 5.094 7.016 4.859 1.00 89.56 96 LEU A O 1
ATOM 761 N N . ILE A 1 97 ? 3.587 6.027 6.202 1.00 87.88 97 ILE A N 1
ATOM 762 C CA . ILE A 1 97 ? 3.586 4.750 5.474 1.00 87.88 97 ILE A CA 1
ATOM 763 C C . ILE A 1 97 ? 3.110 4.962 4.030 1.00 87.88 97 ILE A C 1
ATOM 765 O O . ILE A 1 97 ? 3.744 4.473 3.096 1.00 87.88 97 ILE A O 1
ATOM 769 N N . GLY A 1 98 ? 2.027 5.718 3.830 1.00 89.31 98 GLY A N 1
ATOM 770 C CA . GLY A 1 98 ? 1.503 6.043 2.504 1.00 89.31 98 GLY A CA 1
ATOM 771 C C . GLY A 1 98 ? 2.516 6.804 1.647 1.00 89.31 98 GLY A C 1
ATOM 772 O O . GLY A 1 98 ? 2.756 6.429 0.500 1.00 89.31 98 GLY A O 1
ATOM 773 N N . ALA A 1 99 ? 3.182 7.810 2.217 1.00 89.12 99 ALA A N 1
ATOM 774 C CA . ALA A 1 99 ? 4.234 8.571 1.550 1.00 89.12 99 ALA A CA 1
ATOM 775 C C . ALA A 1 99 ? 5.362 7.646 1.062 1.00 89.12 99 ALA A C 1
ATOM 777 O O . ALA A 1 99 ? 5.681 7.651 -0.129 1.00 89.12 99 ALA A O 1
ATOM 778 N N . PHE A 1 100 ? 5.876 6.766 1.931 1.00 84.06 100 PHE A N 1
ATOM 779 C CA . PHE A 1 100 ? 6.932 5.803 1.580 1.00 84.06 100 PHE A CA 1
ATOM 780 C C . PHE A 1 100 ? 6.501 4.784 0.519 1.00 84.06 100 PHE A C 1
ATOM 782 O O . PHE A 1 100 ? 7.333 4.289 -0.243 1.00 84.06 100 PHE A O 1
ATOM 789 N N . LEU A 1 101 ? 5.204 4.482 0.438 1.00 85.38 101 LEU A N 1
ATOM 790 C CA . LEU A 1 101 ? 4.637 3.573 -0.555 1.00 85.38 101 LEU A CA 1
ATOM 791 C C . LEU A 1 101 ? 4.225 4.259 -1.863 1.00 85.38 101 LEU A C 1
ATOM 793 O O . LEU A 1 101 ? 3.918 3.553 -2.820 1.00 85.38 101 LEU A O 1
ATOM 797 N N . THR A 1 102 ? 4.269 5.591 -1.955 1.00 87.81 102 THR A N 1
ATOM 798 C CA . THR A 1 102 ? 3.837 6.339 -3.152 1.00 87.81 102 THR A CA 1
ATOM 799 C C . THR A 1 102 ? 4.652 5.947 -4.382 1.00 87.81 102 THR A C 1
ATOM 801 O O . THR A 1 102 ? 4.095 5.475 -5.368 1.00 87.81 102 THR A O 1
ATOM 804 N N . PHE A 1 103 ? 5.980 6.078 -4.325 1.00 83.38 103 PHE A N 1
ATOM 805 C CA . PHE A 1 103 ? 6.854 5.713 -5.445 1.00 83.38 103 PHE A CA 1
ATOM 806 C C . PHE A 1 103 ? 6.829 4.217 -5.778 1.00 83.38 103 PHE A C 1
ATOM 808 O O . PHE A 1 103 ? 6.655 3.888 -6.955 1.00 83.38 103 PHE A O 1
ATOM 815 N N . PRO A 1 104 ? 6.952 3.297 -4.794 1.00 82.62 104 PRO A N 1
ATOM 816 C CA . PRO A 1 104 ? 6.712 1.877 -5.035 1.00 82.62 104 PRO A CA 1
ATOM 817 C C . PRO A 1 104 ? 5.361 1.610 -5.711 1.00 82.62 104 PRO A C 1
ATOM 819 O O . PRO A 1 104 ? 5.291 0.806 -6.635 1.00 82.62 104 PRO A O 1
ATOM 822 N N . GLY A 1 105 ? 4.303 2.302 -5.281 1.00 86.75 105 GLY A N 1
ATOM 823 C CA . GLY A 1 105 ? 2.944 2.153 -5.794 1.00 86.75 105 GLY A CA 1
ATOM 824 C C . GLY A 1 105 ? 2.787 2.640 -7.231 1.00 86.75 105 GLY A C 1
ATOM 825 O O . GLY A 1 105 ? 2.276 1.899 -8.067 1.00 86.75 105 GLY A O 1
ATOM 826 N N . LEU A 1 106 ? 3.277 3.843 -7.545 1.00 86.88 106 LEU A N 1
ATOM 827 C CA . LEU A 1 106 ? 3.260 4.396 -8.904 1.00 86.88 106 LEU A CA 1
ATOM 828 C C . LEU A 1 106 ? 4.050 3.513 -9.870 1.00 86.88 106 LEU A C 1
ATOM 830 O O . LEU A 1 106 ? 3.579 3.195 -10.962 1.00 86.88 106 LEU A O 1
ATOM 834 N N . ARG A 1 107 ? 5.229 3.053 -9.447 1.00 84.25 107 ARG A N 1
ATOM 835 C CA . ARG A 1 107 ? 6.036 2.151 -10.262 1.00 84.25 107 ARG A CA 1
ATOM 836 C C . ARG A 1 107 ? 5.357 0.797 -10.449 1.00 84.25 107 ARG A C 1
ATOM 838 O O . ARG A 1 107 ? 5.367 0.260 -11.553 1.00 84.25 107 ARG A O 1
ATOM 845 N N . LEU A 1 108 ? 4.751 0.247 -9.399 1.00 84.81 108 LEU A N 1
ATOM 846 C CA . LEU A 1 108 ? 3.989 -0.991 -9.506 1.00 84.81 108 LEU A CA 1
ATOM 847 C C . LEU A 1 108 ? 2.818 -0.841 -10.489 1.00 84.81 108 LEU A C 1
ATOM 849 O O . LEU A 1 108 ? 2.580 -1.751 -11.278 1.00 84.81 108 LEU A O 1
ATOM 853 N N . ALA A 1 109 ? 2.124 0.301 -10.490 1.00 87.88 109 ALA A N 1
ATOM 854 C CA . ALA A 1 109 ? 1.060 0.577 -11.453 1.00 87.88 109 ALA A CA 1
ATOM 855 C C . ALA A 1 109 ? 1.584 0.587 -12.901 1.00 87.88 109 ALA A C 1
ATOM 857 O O . ALA A 1 109 ? 0.966 -0.011 -13.780 1.00 87.88 109 ALA A O 1
ATOM 858 N N . GLN A 1 110 ? 2.757 1.179 -13.143 1.00 88.06 110 GLN A N 1
ATOM 859 C CA . GLN A 1 110 ? 3.411 1.134 -14.457 1.00 88.06 110 GLN A CA 1
ATOM 860 C C . GLN A 1 110 ? 3.785 -0.299 -14.865 1.00 88.06 110 GLN A C 1
ATOM 862 O O . GLN A 1 110 ? 3.449 -0.727 -15.966 1.00 88.06 110 GLN A O 1
ATOM 867 N N . MET A 1 111 ? 4.407 -1.074 -13.966 1.00 87.88 111 MET A N 1
ATOM 868 C CA . MET A 1 111 ? 4.737 -2.485 -14.227 1.00 87.88 111 MET A CA 1
ATOM 869 C C . MET A 1 111 ? 3.494 -3.331 -14.492 1.00 87.88 111 MET A C 1
ATOM 871 O O . MET A 1 111 ? 3.555 -4.282 -15.264 1.00 87.88 111 MET A O 1
ATOM 875 N N . HIS A 1 112 ? 2.377 -3.014 -13.840 1.00 88.75 112 HIS A N 1
ATOM 876 C CA . HIS A 1 112 ? 1.110 -3.697 -14.050 1.00 88.75 112 HIS A CA 1
ATOM 877 C C . HIS A 1 112 ? 0.560 -3.453 -15.458 1.00 88.75 112 HIS A C 1
ATOM 879 O O . HIS A 1 112 ? 0.223 -4.411 -16.151 1.00 88.75 112 HIS A O 1
ATOM 885 N N . LEU A 1 113 ? 0.531 -2.193 -15.906 1.00 87.56 113 LEU A N 1
ATOM 886 C CA . LEU A 1 113 ? 0.130 -1.846 -17.273 1.00 87.56 113 LEU A CA 1
ATOM 887 C C . LEU A 1 113 ? 1.053 -2.496 -18.308 1.00 87.56 113 LEU A C 1
ATOM 889 O O . LEU A 1 113 ? 0.585 -3.056 -19.298 1.00 87.56 113 LEU A O 1
ATOM 893 N N . ASP A 1 114 ? 2.360 -2.485 -18.054 1.00 87.75 114 ASP A N 1
ATOM 894 C CA . ASP A 1 114 ? 3.332 -3.143 -18.923 1.00 87.75 114 ASP A CA 1
ATOM 895 C C . ASP A 1 114 ? 3.141 -4.663 -18.967 1.00 87.75 114 ASP A C 1
ATOM 897 O O . ASP A 1 114 ? 3.173 -5.249 -20.048 1.00 87.75 114 ASP A O 1
ATOM 901 N N . ALA A 1 115 ? 2.893 -5.306 -17.824 1.00 88.12 115 ALA A N 1
ATOM 902 C CA . ALA A 1 115 ? 2.604 -6.736 -17.761 1.00 88.12 115 ALA A CA 1
ATOM 903 C C . ALA A 1 115 ? 1.310 -7.088 -18.506 1.00 88.12 115 ALA A C 1
ATOM 905 O O . ALA A 1 115 ? 1.267 -8.112 -19.183 1.00 88.12 115 ALA A O 1
ATOM 906 N N . LEU A 1 116 ? 0.282 -6.238 -18.427 1.00 88.94 116 LEU A N 1
ATOM 907 C CA . LEU A 1 116 ? -0.979 -6.437 -19.140 1.00 88.94 116 LEU A CA 1
ATOM 908 C C . LEU A 1 116 ? -0.796 -6.339 -20.660 1.00 88.94 116 LEU A C 1
ATOM 910 O O . LEU A 1 116 ? -1.320 -7.177 -21.388 1.00 88.94 116 LEU A O 1
ATOM 914 N N . ASN A 1 117 ? -0.001 -5.374 -21.128 1.00 86.81 117 ASN A N 1
ATOM 915 C CA . ASN A 1 117 ? 0.320 -5.218 -22.550 1.00 86.81 117 ASN A CA 1
ATOM 916 C C . ASN A 1 117 ? 1.141 -6.392 -23.109 1.00 86.81 117 ASN A C 1
ATOM 918 O O . ASN A 1 117 ? 1.052 -6.703 -24.294 1.00 86.81 117 ASN A O 1
ATOM 922 N N . LEU A 1 118 ? 1.956 -7.033 -22.267 1.00 84.12 118 LEU A N 1
ATOM 923 C CA . LEU A 1 118 ? 2.761 -8.201 -22.636 1.00 84.12 118 LEU A CA 1
ATOM 924 C C . LEU A 1 118 ? 1.983 -9.521 -22.515 1.00 84.12 118 LEU A C 1
ATOM 926 O O . LEU A 1 118 ? 2.339 -10.510 -23.157 1.00 84.12 118 LEU A O 1
ATOM 930 N N . ALA A 1 119 ? 0.937 -9.564 -21.689 1.00 84.81 119 ALA A N 1
ATOM 931 C CA . ALA A 1 119 ? 0.136 -10.760 -21.476 1.00 84.81 119 ALA A CA 1
ATOM 932 C C . ALA A 1 119 ? -0.706 -11.069 -22.721 1.00 84.81 119 ALA A C 1
ATOM 934 O O . ALA A 1 119 ? -1.653 -10.357 -23.045 1.00 84.81 119 ALA A O 1
ATOM 935 N N . THR A 1 120 ? -0.378 -12.166 -23.406 1.00 80.38 120 THR A N 1
ATOM 936 C CA . THR A 1 120 ? -1.134 -12.639 -24.580 1.00 80.38 120 THR A CA 1
ATOM 937 C C . THR A 1 120 ? -2.317 -13.529 -24.184 1.00 80.38 120 THR A C 1
ATOM 939 O O . THR A 1 120 ? -3.342 -13.552 -24.861 1.00 80.38 120 THR A O 1
ATOM 942 N N . GLU A 1 121 ? -2.204 -14.250 -23.066 1.00 89.56 121 GLU A N 1
ATOM 943 C CA . GLU A 1 121 ? -3.243 -15.174 -22.612 1.00 89.56 121 GLU A CA 1
ATOM 944 C C . GLU A 1 121 ? -4.322 -14.489 -21.770 1.00 89.56 121 GLU A C 1
ATOM 946 O O . GLU A 1 121 ? -4.031 -13.779 -20.804 1.00 89.56 121 GLU A O 1
ATOM 951 N N . LYS A 1 122 ? -5.591 -14.787 -22.083 1.00 86.81 122 LYS A N 1
ATOM 952 C CA . LYS A 1 122 ? -6.759 -14.220 -21.389 1.00 86.81 122 LYS A CA 1
ATOM 953 C C . LYS A 1 122 ? -6.777 -14.547 -19.894 1.00 86.81 122 LYS A C 1
ATOM 955 O O . LYS A 1 122 ? -7.129 -13.689 -19.094 1.00 86.81 122 LYS A O 1
ATOM 960 N N . ILE A 1 123 ? -6.360 -15.756 -19.508 1.00 88.62 123 ILE A N 1
ATOM 961 C CA . ILE A 1 123 ? -6.327 -16.186 -18.100 1.00 88.62 123 ILE A CA 1
ATOM 962 C C . ILE A 1 123 ? -5.363 -15.302 -17.299 1.00 88.62 123 ILE A C 1
ATOM 964 O O . ILE A 1 123 ? -5.722 -14.788 -16.240 1.00 88.62 123 ILE A O 1
ATOM 968 N N . THR A 1 124 ? -4.163 -15.066 -17.830 1.00 86.31 124 THR A N 1
ATOM 969 C CA . THR A 1 124 ? -3.149 -14.212 -17.201 1.00 86.31 124 THR A CA 1
ATOM 970 C C . THR A 1 124 ? -3.631 -12.768 -17.083 1.00 86.31 124 THR A C 1
ATOM 972 O O . THR A 1 124 ? -3.466 -12.163 -16.025 1.00 86.31 124 THR A O 1
ATOM 975 N N . GLN A 1 125 ? -4.299 -12.232 -18.112 1.00 88.38 125 GLN A N 1
ATOM 976 C CA . GLN A 1 125 ? -4.913 -10.897 -18.061 1.00 88.38 125 GLN A CA 1
ATOM 977 C C . GLN A 1 125 ? -5.992 -10.799 -16.970 1.00 88.38 125 GLN A C 1
ATOM 979 O O . GLN A 1 125 ? -5.988 -9.857 -16.177 1.00 88.38 125 GLN A O 1
ATOM 984 N N . THR A 1 126 ? -6.887 -11.788 -16.871 1.00 89.31 126 THR A N 1
ATOM 985 C CA . THR A 1 126 ? -7.909 -11.821 -15.815 1.00 89.31 126 THR A CA 1
ATOM 986 C C . THR A 1 126 ? -7.277 -11.887 -14.423 1.00 89.31 126 THR A C 1
ATOM 988 O O . THR A 1 126 ? -7.659 -11.116 -13.543 1.00 89.31 126 THR A O 1
ATOM 991 N N . LEU A 1 127 ? -6.270 -12.742 -14.219 1.00 89.19 127 LEU A N 1
ATOM 992 C CA . LEU A 1 127 ? -5.546 -12.840 -12.946 1.00 89.19 127 LEU A CA 1
ATOM 993 C C . LEU A 1 127 ? -4.828 -11.534 -12.580 1.00 89.19 127 LEU A C 1
ATOM 995 O O . LEU A 1 127 ? -4.844 -11.131 -11.416 1.00 89.19 127 LEU A O 1
ATOM 999 N N . LEU A 1 128 ? -4.247 -10.844 -13.564 1.00 88.50 128 LEU A N 1
ATOM 1000 C CA . LEU A 1 128 ? -3.650 -9.519 -13.397 1.00 88.50 128 LEU A CA 1
ATOM 1001 C C . LEU A 1 128 ? -4.693 -8.502 -12.909 1.00 88.50 128 LEU A C 1
ATOM 1003 O O . LEU A 1 128 ? -4.436 -7.811 -11.921 1.00 88.50 128 LEU A O 1
ATOM 1007 N N . HIS A 1 129 ? -5.876 -8.441 -13.526 1.00 90.19 129 HIS A N 1
ATOM 1008 C CA . HIS A 1 129 ? -6.949 -7.539 -13.090 1.00 90.19 129 HIS A CA 1
ATOM 1009 C C . HIS A 1 129 ? -7.445 -7.847 -11.675 1.00 90.19 129 HIS A C 1
ATOM 1011 O O . HIS A 1 129 ? -7.599 -6.930 -10.865 1.00 90.19 129 HIS A O 1
ATOM 1017 N N . ILE A 1 130 ? -7.635 -9.128 -11.344 1.00 89.88 130 ILE A N 1
ATOM 1018 C CA . ILE A 1 130 ? -8.008 -9.545 -9.984 1.00 89.88 130 ILE A CA 1
ATOM 1019 C C . ILE A 1 130 ? -6.924 -9.113 -8.991 1.00 89.88 130 ILE A C 1
ATOM 1021 O O . ILE A 1 130 ? -7.231 -8.548 -7.943 1.00 89.88 130 ILE A O 1
ATOM 1025 N N . ASN A 1 131 ? -5.649 -9.308 -9.332 1.00 89.62 131 ASN A N 1
ATOM 1026 C CA . ASN A 1 131 ? -4.532 -8.892 -8.491 1.00 89.62 131 ASN A CA 1
ATOM 1027 C C . ASN A 1 131 ? -4.462 -7.365 -8.295 1.00 89.62 131 ASN A C 1
ATOM 1029 O O . ASN A 1 131 ? -4.114 -6.903 -7.208 1.00 89.62 131 ASN A O 1
ATOM 1033 N N . PHE A 1 132 ? -4.801 -6.575 -9.316 1.00 88.00 132 PHE A N 1
ATOM 1034 C CA . PHE A 1 132 ? -4.881 -5.116 -9.202 1.00 88.00 132 PHE A CA 1
ATOM 1035 C C . PHE A 1 132 ? -6.019 -4.668 -8.272 1.00 88.00 132 PHE A C 1
ATOM 1037 O O . PHE A 1 132 ? -5.840 -3.740 -7.485 1.00 88.00 132 PHE A O 1
ATOM 1044 N N . LEU A 1 133 ? -7.160 -5.362 -8.312 1.00 88.88 133 LEU A N 1
ATOM 1045 C CA . LEU A 1 133 ? -8.324 -5.101 -7.457 1.00 88.88 133 LEU A CA 1
ATOM 1046 C C . LEU A 1 133 ? -8.187 -5.677 -6.038 1.00 88.88 133 LEU A C 1
ATOM 1048 O O . LEU A 1 133 ? -8.909 -5.253 -5.137 1.00 88.88 133 LEU A O 1
ATOM 1052 N N . ALA A 1 134 ? -7.259 -6.607 -5.803 1.00 86.94 134 ALA A N 1
ATOM 1053 C CA . ALA A 1 134 ? -7.071 -7.272 -4.513 1.00 86.94 134 ALA A CA 1
ATOM 1054 C C . ALA A 1 134 ? -6.995 -6.311 -3.305 1.00 86.94 134 ALA A C 1
ATOM 1056 O O . ALA A 1 134 ? -7.682 -6.565 -2.316 1.00 86.94 134 ALA A O 1
ATOM 1057 N N . PRO A 1 135 ? -6.251 -5.184 -3.340 1.00 86.31 135 PRO A N 1
ATOM 1058 C CA . PRO A 1 135 ? -6.222 -4.240 -2.222 1.00 86.31 135 PRO A CA 1
ATOM 1059 C C . PRO A 1 135 ? -7.580 -3.583 -1.932 1.00 86.31 135 PRO A C 1
ATOM 1061 O O . PRO A 1 135 ? -7.851 -3.240 -0.785 1.00 86.31 135 PRO A O 1
ATOM 1064 N N . LEU A 1 136 ? -8.437 -3.415 -2.944 1.00 87.06 136 LEU A N 1
ATOM 1065 C CA . LEU A 1 136 ? -9.791 -2.893 -2.758 1.00 87.06 136 LEU A CA 1
ATOM 1066 C C . LEU A 1 136 ? -10.667 -3.930 -2.052 1.00 87.06 136 LEU A C 1
ATOM 1068 O O . LEU A 1 136 ? -11.307 -3.597 -1.059 1.00 87.06 136 LEU A O 1
ATOM 1072 N N . PHE A 1 137 ? -10.638 -5.184 -2.514 1.00 86.44 137 PHE A N 1
ATOM 1073 C CA . PHE A 1 137 ? -11.359 -6.282 -1.861 1.00 86.44 137 PHE A CA 1
ATOM 1074 C C . PHE A 1 137 ? -10.943 -6.455 -0.403 1.00 86.44 137 PHE A C 1
ATOM 1076 O O . PHE A 1 137 ? -11.805 -6.661 0.446 1.00 86.44 137 PHE A O 1
ATOM 1083 N N . MET A 1 138 ? -9.648 -6.289 -0.108 1.00 86.25 138 MET A N 1
ATOM 1084 C CA . MET A 1 138 ? -9.166 -6.225 1.268 1.00 86.25 138 MET A CA 1
ATOM 1085 C C . MET A 1 138 ? -9.895 -5.124 2.026 1.00 86.25 138 MET A C 1
ATOM 1087 O O . MET A 1 138 ? -10.598 -5.434 2.962 1.00 86.25 138 MET A O 1
ATOM 1091 N N . VAL A 1 139 ? -9.818 -3.856 1.619 1.00 85.81 139 VAL A N 1
ATOM 1092 C CA . VAL A 1 139 ? -10.432 -2.752 2.387 1.00 85.81 139 VAL A CA 1
ATOM 1093 C C . VAL A 1 139 ? -11.944 -2.932 2.588 1.00 85.81 139 VAL A C 1
ATOM 1095 O O . VAL A 1 139 ? -12.443 -2.667 3.681 1.00 85.81 139 VAL A O 1
ATOM 1098 N N . LEU A 1 140 ? -12.667 -3.413 1.572 1.00 85.56 140 LEU A N 1
ATOM 1099 C CA . LEU A 1 140 ? -14.121 -3.619 1.634 1.00 85.56 140 LEU A CA 1
ATOM 1100 C C . LEU A 1 140 ? -14.545 -4.622 2.717 1.00 85.56 140 LEU A C 1
ATOM 1102 O O . LEU A 1 140 ? -15.604 -4.465 3.321 1.00 85.56 140 LEU A O 1
ATOM 1106 N N . LEU A 1 141 ? -13.691 -5.597 3.018 1.00 83.62 141 LEU A N 1
ATOM 1107 C CA . LEU A 1 141 ? -13.935 -6.639 4.014 1.00 83.62 141 LEU A CA 1
ATOM 1108 C C . LEU A 1 141 ? -14.001 -6.104 5.462 1.00 83.62 141 LEU A C 1
ATOM 1110 O O . LEU A 1 141 ? -14.525 -6.780 6.345 1.00 83.62 141 LEU A O 1
ATOM 1114 N N . TRP A 1 142 ? -13.507 -4.883 5.707 1.00 84.88 142 TRP A N 1
ATOM 1115 C CA . TRP A 1 142 ? -13.609 -4.170 6.994 1.00 84.88 142 TRP A CA 1
ATOM 1116 C C . TRP A 1 142 ? -14.757 -3.148 7.031 1.00 84.88 142 TRP A C 1
ATOM 1118 O O . TRP A 1 142 ? -14.959 -2.473 8.045 1.00 84.88 142 TRP A O 1
ATOM 1128 N N . VAL A 1 143 ? -15.524 -3.028 5.944 1.00 83.62 143 VAL A N 1
ATOM 1129 C CA . VAL A 1 143 ? -16.707 -2.167 5.868 1.00 83.62 143 VAL A CA 1
ATOM 1130 C C . VAL A 1 143 ? -17.939 -2.998 6.237 1.00 83.62 143 VAL A C 1
ATOM 1132 O O . VAL A 1 143 ? -18.411 -3.816 5.440 1.00 83.62 143 VAL A O 1
ATOM 1135 N N . LYS A 1 144 ? -18.471 -2.782 7.447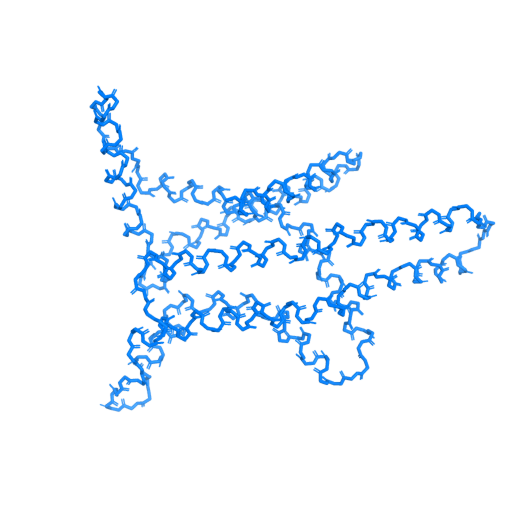 1.00 78.75 144 LYS A N 1
ATOM 1136 C CA . LYS A 1 144 ? -19.621 -3.523 8.000 1.00 78.75 144 LYS A CA 1
ATOM 1137 C C . LYS A 1 144 ? -20.842 -3.560 7.072 1.00 78.75 144 LYS A C 1
ATOM 1139 O O . LYS A 1 144 ? -21.263 -4.674 6.765 1.00 78.75 144 LYS A O 1
ATOM 1144 N N . PRO A 1 145 ? -21.341 -2.430 6.526 1.00 66.81 145 PRO A N 1
ATOM 1145 C CA . PRO A 1 145 ? -22.551 -2.450 5.701 1.00 66.81 145 PRO A CA 1
ATOM 1146 C C . PRO A 1 145 ? -22.383 -3.205 4.380 1.00 66.81 145 PRO A C 1
ATOM 1148 O O . PRO A 1 145 ? -23.362 -3.668 3.806 1.00 66.81 145 PRO A O 1
ATOM 1151 N N . ILE A 1 146 ? -21.151 -3.330 3.879 1.00 72.50 146 ILE A N 1
ATOM 1152 C CA . ILE A 1 146 ? -20.879 -4.015 2.610 1.00 72.50 146 ILE A CA 1
ATOM 1153 C C . ILE A 1 146 ? -20.780 -5.521 2.827 1.00 72.50 146 ILE A C 1
ATOM 1155 O O . ILE A 1 146 ? -21.239 -6.288 1.986 1.00 72.50 146 ILE A O 1
ATOM 1159 N N . THR A 1 147 ? -20.181 -5.940 3.942 1.00 71.56 147 THR A N 1
ATOM 1160 C CA . THR A 1 147 ? -19.860 -7.353 4.146 1.00 71.56 147 THR A CA 1
ATOM 1161 C C . THR A 1 147 ? -20.650 -7.969 5.291 1.00 71.56 147 THR A C 1
ATOM 1163 O O . THR A 1 147 ? -21.445 -8.878 5.067 1.00 71.56 147 THR A O 1
ATOM 1166 N N . LYS A 1 148 ? -20.457 -7.478 6.518 1.00 68.31 148 LYS A N 1
ATOM 1167 C CA . LYS A 1 148 ? -21.021 -8.094 7.723 1.00 68.31 148 LYS A CA 1
ATOM 1168 C C . LYS A 1 148 ? -22.544 -7.973 7.757 1.00 68.31 148 LYS A C 1
ATOM 1170 O O . LYS A 1 148 ? -23.219 -8.983 7.915 1.00 68.31 148 LYS A O 1
ATOM 1175 N N . ASP A 1 149 ? -23.089 -6.786 7.504 1.00 67.62 149 ASP A N 1
ATOM 1176 C CA . ASP A 1 149 ? -24.540 -6.567 7.547 1.00 67.62 149 ASP A CA 1
ATOM 1177 C C . ASP A 1 149 ? -25.252 -7.255 6.376 1.00 67.62 149 ASP A C 1
ATOM 1179 O O . ASP A 1 149 ? -26.341 -7.788 6.555 1.00 67.62 149 ASP A O 1
ATOM 1183 N N . TYR A 1 150 ? -24.612 -7.330 5.204 1.00 66.25 150 TYR A N 1
ATOM 1184 C CA . TYR A 1 150 ? -25.155 -8.047 4.048 1.00 66.25 150 TYR A CA 1
ATOM 1185 C C . TYR A 1 150 ? -25.213 -9.569 4.269 1.00 66.25 150 TYR A C 1
ATOM 1187 O O . TYR A 1 150 ? -26.184 -10.212 3.875 1.00 66.25 150 TYR A O 1
ATOM 1195 N N . ILE A 1 151 ? -24.189 -10.151 4.906 1.00 65.50 151 ILE A N 1
ATOM 1196 C CA . ILE A 1 151 ? -24.106 -11.598 5.176 1.00 65.50 151 ILE A CA 1
ATOM 1197 C C . ILE A 1 151 ? -24.948 -11.996 6.397 1.00 65.50 151 ILE A C 1
ATOM 1199 O O . ILE A 1 151 ? -25.551 -13.068 6.406 1.00 65.50 151 ILE A O 1
ATOM 1203 N N . MET A 1 152 ? -24.990 -11.160 7.436 1.00 63.22 152 MET A N 1
ATOM 1204 C CA . MET A 1 152 ? -25.693 -11.478 8.682 1.00 63.22 152 MET A CA 1
ATOM 1205 C C . MET A 1 152 ? -27.175 -11.093 8.646 1.00 63.22 152 MET A C 1
ATOM 1207 O O . MET A 1 152 ? -27.977 -11.783 9.267 1.00 63.22 152 MET A O 1
ATOM 1211 N N . ASN A 1 153 ? -27.547 -10.049 7.900 1.00 61.78 153 ASN A N 1
ATOM 1212 C CA . ASN A 1 153 ? -28.926 -9.582 7.741 1.00 61.78 153 ASN A CA 1
ATOM 1213 C C . ASN A 1 153 ? -29.229 -9.314 6.256 1.00 61.78 153 ASN A C 1
ATOM 1215 O O . ASN A 1 153 ? -29.386 -8.156 5.855 1.00 61.78 153 ASN A O 1
ATOM 1219 N N . PRO A 1 154 ? -29.297 -10.358 5.407 1.00 60.88 154 PRO A N 1
ATOM 1220 C CA . PRO A 1 154 ? -29.595 -10.162 3.997 1.00 60.88 154 PRO A CA 1
ATOM 1221 C C . PRO A 1 154 ? -30.951 -9.445 3.856 1.00 60.88 154 PRO A C 1
ATOM 1223 O O . PRO A 1 154 ? -31.949 -9.929 4.392 1.00 60.88 154 PRO A O 1
ATOM 1226 N N . PRO A 1 155 ? -31.047 -8.325 3.112 1.00 56.22 155 PRO A N 1
ATOM 1227 C CA . PRO A 1 155 ? -32.296 -7.565 2.945 1.00 56.22 155 PRO A CA 1
ATOM 1228 C C . PRO A 1 155 ? -33.362 -8.300 2.100 1.00 56.22 155 PRO A C 1
ATOM 1230 O O . PRO A 1 155 ? -34.354 -7.711 1.676 1.00 56.22 155 PRO A O 1
ATOM 1233 N N . LEU A 1 156 ? -33.154 -9.592 1.831 1.00 54.66 156 LEU A N 1
ATOM 1234 C CA . LEU A 1 156 ? -33.937 -10.455 0.955 1.00 54.66 156 LEU A CA 1
ATOM 1235 C C . LEU A 1 156 ? -34.751 -11.462 1.785 1.00 54.66 156 LEU A C 1
ATOM 1237 O O . LEU A 1 156 ? -34.423 -12.642 1.846 1.00 54.66 156 LEU A O 1
ATOM 1241 N N . GLY A 1 157 ? -35.848 -10.998 2.391 1.00 51.19 157 GLY A N 1
ATOM 1242 C CA . GLY A 1 157 ? -36.921 -11.872 2.889 1.00 51.19 157 GLY A CA 1
ATOM 1243 C C . GLY A 1 157 ? -37.382 -11.611 4.325 1.00 51.19 157 GLY A C 1
ATOM 1244 O O . GLY A 1 157 ? -36.655 -11.068 5.145 1.00 51.19 157 GLY A O 1
ATOM 1245 N N . LYS A 1 158 ? -38.629 -12.012 4.618 1.00 53.41 158 LYS A N 1
ATOM 1246 C CA . LYS A 1 158 ? -39.327 -11.810 5.906 1.00 53.41 158 LYS A CA 1
ATOM 1247 C C . LYS A 1 158 ? -38.771 -12.640 7.077 1.00 53.41 158 LYS A C 1
ATOM 1249 O O . LYS A 1 158 ? -39.203 -12.428 8.203 1.00 53.41 158 LYS A O 1
ATOM 1254 N N . GLU A 1 159 ? -37.813 -13.530 6.827 1.00 51.53 159 GLU A N 1
ATOM 1255 C CA . GLU A 1 159 ? -37.085 -14.282 7.851 1.00 51.53 159 GLU A CA 1
ATOM 1256 C C . GLU A 1 159 ? -35.585 -14.205 7.548 1.00 51.53 159 GLU A C 1
ATOM 1258 O O . GLU A 1 159 ? -35.069 -14.888 6.664 1.00 51.53 159 GLU A O 1
ATOM 1263 N N . SER A 1 160 ? -34.879 -13.318 8.248 1.00 52.59 160 SER A N 1
ATOM 1264 C CA . SER A 1 160 ? -33.431 -13.160 8.133 1.00 52.59 160 SER A CA 1
ATOM 1265 C C . SER A 1 160 ? -32.734 -14.273 8.917 1.00 52.59 160 SER A C 1
ATOM 1267 O O . SER A 1 160 ? -32.387 -14.103 10.086 1.00 52.59 160 SER A O 1
ATOM 1269 N N . VAL A 1 161 ? -32.555 -15.436 8.289 1.00 58.53 161 VAL A N 1
ATOM 1270 C CA . VAL A 1 161 ? -31.653 -16.464 8.819 1.00 58.53 161 VAL A CA 1
ATOM 1271 C C . VAL A 1 161 ? -30.219 -15.979 8.577 1.00 58.53 161 VAL A C 1
ATOM 1273 O O . VAL A 1 161 ? -29.860 -15.748 7.419 1.00 58.53 161 VAL A O 1
ATOM 1276 N N . PRO A 1 162 ? -29.392 -15.791 9.623 1.00 63.25 162 PRO A N 1
ATOM 1277 C CA . PRO A 1 162 ? -28.011 -15.364 9.443 1.00 63.25 162 PRO A CA 1
ATOM 1278 C C . PRO A 1 162 ? -27.260 -16.414 8.621 1.00 63.25 162 PRO A C 1
ATOM 1280 O O . PRO A 1 162 ? -27.209 -17.587 8.993 1.00 63.25 162 PRO A O 1
ATOM 1283 N N . LEU A 1 163 ? -26.678 -15.995 7.494 1.00 63.03 163 LEU A N 1
ATOM 1284 C CA . LEU A 1 163 ? -26.024 -16.900 6.541 1.00 63.03 163 LEU A CA 1
ATOM 1285 C C . LEU A 1 163 ? -24.745 -17.520 7.130 1.00 63.03 163 LEU A C 1
ATOM 1287 O O . LEU A 1 163 ? -24.304 -18.580 6.690 1.00 63.03 163 LEU A O 1
ATOM 1291 N N . MET A 1 164 ? -24.143 -16.858 8.126 1.00 67.69 164 MET A N 1
ATOM 1292 C CA . MET A 1 164 ? -22.921 -17.301 8.787 1.00 67.69 164 MET A CA 1
ATOM 1293 C C . MET A 1 164 ? -22.767 -16.686 10.189 1.00 67.69 164 MET A C 1
ATOM 1295 O O . MET A 1 164 ? -23.245 -15.581 10.443 1.00 67.69 164 MET A O 1
ATOM 1299 N N . SER A 1 165 ? -22.083 -17.391 11.100 1.00 75.50 165 SER A N 1
ATOM 1300 C CA . SER A 1 165 ? -21.761 -16.878 12.444 1.00 75.50 165 SER A CA 1
ATOM 1301 C C . SER A 1 165 ? -20.628 -15.839 12.409 1.00 75.50 165 SER A C 1
ATOM 1303 O O . SER A 1 165 ? -19.778 -15.882 11.515 1.00 75.50 165 SER A O 1
ATOM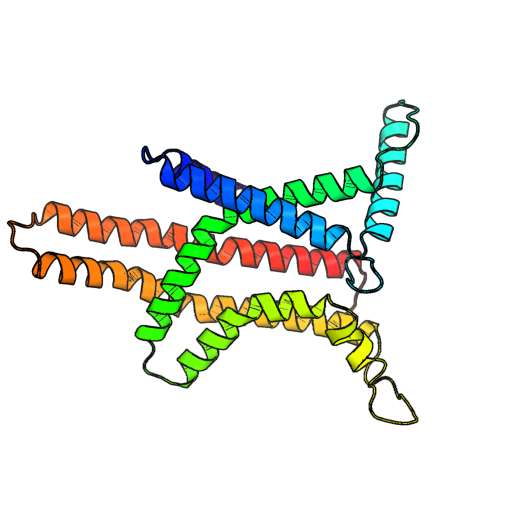 1305 N N . GLU A 1 166 ? -20.568 -14.940 13.401 1.00 75.00 166 GLU A N 1
ATOM 1306 C CA . GLU A 1 166 ? -19.518 -13.905 13.492 1.00 75.00 166 GLU A CA 1
ATOM 1307 C C . GLU A 1 166 ? -18.104 -14.493 13.507 1.00 75.00 166 GLU A C 1
ATOM 1309 O O . GLU A 1 166 ? -17.223 -14.024 12.790 1.00 75.00 166 GLU A O 1
ATOM 1314 N N . HIS A 1 167 ? -17.899 -15.569 14.269 1.00 75.69 167 HIS A N 1
ATOM 1315 C CA . HIS A 1 167 ? -16.590 -16.206 14.370 1.00 75.69 167 HIS A CA 1
ATOM 1316 C C . HIS A 1 167 ? -16.169 -16.838 13.038 1.00 75.69 167 HIS A C 1
ATOM 1318 O O . HIS A 1 167 ? -15.003 -16.771 12.650 1.00 75.69 167 HIS A O 1
ATOM 1324 N N . THR A 1 168 ? -17.104 -17.450 12.307 1.00 79.25 168 THR A N 1
ATOM 1325 C CA . THR A 1 168 ? -16.800 -18.016 10.988 1.00 79.25 168 THR A CA 1
ATOM 1326 C C . THR A 1 168 ? -16.451 -16.905 9.993 1.00 79.25 168 THR A C 1
ATOM 1328 O O . THR A 1 168 ? -15.530 -17.076 9.195 1.00 79.25 168 THR A O 1
ATOM 1331 N N . PHE A 1 169 ? -17.137 -15.756 10.051 1.00 81.50 169 PHE A N 1
ATOM 1332 C CA . PHE A 1 169 ? -16.841 -14.593 9.204 1.00 81.50 169 PHE A CA 1
ATOM 1333 C C . PHE A 1 169 ? -15.427 -14.067 9.413 1.00 81.50 169 PHE A C 1
ATOM 1335 O O . PHE A 1 169 ? -14.695 -13.868 8.442 1.00 81.50 169 PHE A O 1
ATOM 1342 N N . ASP A 1 170 ? -15.020 -13.924 10.666 1.00 81.44 170 ASP A N 1
ATOM 1343 C CA . ASP A 1 170 ? -13.674 -13.496 11.014 1.00 81.44 170 ASP A CA 1
ATOM 1344 C C . ASP A 1 170 ? -12.594 -14.443 10.475 1.00 81.44 170 ASP A C 1
ATOM 1346 O O . ASP A 1 170 ? -11.629 -13.992 9.849 1.00 81.44 170 ASP A O 1
ATOM 1350 N N . THR A 1 171 ? -12.785 -15.755 10.629 1.00 84.19 171 THR A N 1
ATOM 1351 C CA . THR A 1 171 ? -11.861 -16.768 10.100 1.00 84.19 171 THR A CA 1
ATOM 1352 C C . THR A 1 171 ? -11.797 -16.734 8.568 1.00 84.19 171 THR A C 1
ATOM 1354 O O . THR A 1 171 ? -10.703 -16.725 7.994 1.00 84.19 171 THR A O 1
ATOM 1357 N N . VAL A 1 172 ? -12.945 -16.656 7.883 1.00 84.44 172 VAL A N 1
ATOM 1358 C CA . VAL A 1 172 ? -13.008 -16.543 6.412 1.00 84.44 172 VAL A CA 1
ATOM 1359 C C . VAL A 1 172 ? -12.320 -15.267 5.935 1.00 84.44 172 VAL A C 1
ATOM 1361 O O . VAL A 1 172 ? -11.560 -15.306 4.964 1.00 84.44 172 VAL A O 1
ATOM 1364 N N . ARG A 1 173 ? -12.514 -14.149 6.642 1.00 87.44 173 ARG A N 1
ATOM 1365 C CA . ARG A 1 173 ? -11.850 -12.881 6.338 1.00 87.44 173 ARG A CA 1
ATOM 1366 C C . ARG A 1 173 ? -10.331 -13.032 6.346 1.00 87.44 173 ARG A C 1
ATOM 1368 O O . ARG A 1 173 ? -9.679 -12.613 5.392 1.00 87.44 173 ARG A O 1
ATOM 1375 N N . LEU A 1 174 ? -9.764 -13.673 7.368 1.00 86.56 174 LEU A N 1
ATOM 1376 C CA . LEU A 1 174 ? -8.320 -13.922 7.433 1.00 86.56 174 LEU A CA 1
ATOM 1377 C C . LEU A 1 174 ? -7.831 -14.828 6.291 1.00 86.56 174 LEU A C 1
ATOM 1379 O O . LEU A 1 174 ? -6.780 -14.563 5.705 1.00 86.56 174 LEU A O 1
ATOM 1383 N N . TRP A 1 175 ? -8.592 -15.863 5.928 1.00 88.19 175 TRP A N 1
ATOM 1384 C CA . TRP A 1 175 ? -8.249 -16.733 4.799 1.00 88.19 175 TRP A CA 1
ATOM 1385 C C . TRP A 1 175 ? -8.258 -16.001 3.457 1.00 88.19 175 TRP A C 1
ATOM 1387 O O . TRP A 1 175 ? -7.334 -16.185 2.662 1.00 88.19 175 TRP A O 1
ATOM 1397 N N . ILE A 1 176 ? -9.244 -15.130 3.220 1.00 89.12 176 ILE A N 1
ATOM 1398 C CA . ILE A 1 176 ? -9.299 -14.280 2.021 1.00 89.12 176 ILE A CA 1
ATOM 1399 C C . ILE A 1 176 ? -8.043 -13.409 1.942 1.00 89.12 176 ILE A C 1
ATOM 1401 O O . ILE A 1 176 ? -7.418 -13.316 0.886 1.00 89.12 176 ILE A O 1
ATOM 1405 N N . VAL A 1 177 ? -7.625 -12.822 3.064 1.00 89.25 177 VAL A N 1
ATOM 1406 C CA . VAL A 1 177 ? -6.419 -11.989 3.136 1.00 89.25 177 VAL A CA 1
ATOM 1407 C C . VAL A 1 177 ? -5.170 -12.783 2.745 1.00 89.25 177 VAL A C 1
ATOM 1409 O O . VAL A 1 177 ? -4.390 -12.343 1.896 1.00 89.25 177 VAL A O 1
ATOM 1412 N N . ILE A 1 178 ? -5.002 -13.984 3.301 1.00 89.00 178 ILE A N 1
ATOM 1413 C CA . ILE A 1 178 ? -3.875 -14.871 2.980 1.00 89.00 178 ILE A CA 1
ATOM 1414 C C . ILE A 1 178 ? -3.897 -15.268 1.498 1.00 89.00 178 ILE A C 1
ATOM 1416 O O . ILE A 1 178 ? -2.861 -15.211 0.832 1.00 89.00 178 ILE A O 1
ATOM 1420 N N . LEU A 1 179 ? -5.069 -15.616 0.961 1.00 90.62 179 LEU A N 1
ATOM 1421 C CA . LEU A 1 179 ? -5.232 -15.994 -0.442 1.00 90.62 179 LEU A CA 1
ATOM 1422 C C . LEU A 1 179 ? -4.874 -14.840 -1.389 1.00 90.62 179 LEU A C 1
ATOM 1424 O O . LEU A 1 179 ? -4.160 -15.048 -2.369 1.00 90.62 179 LEU A O 1
ATOM 1428 N N . LEU A 1 180 ? -5.310 -13.616 -1.084 1.00 89.62 180 LEU A N 1
ATOM 1429 C CA . LEU A 1 180 ? -4.977 -12.427 -1.873 1.00 89.62 180 LEU A CA 1
ATOM 1430 C C . LEU A 1 180 ? -3.477 -12.097 -1.804 1.00 89.62 180 LEU A C 1
ATOM 1432 O O . LEU A 1 180 ? -2.882 -11.715 -2.815 1.00 89.62 180 LEU A O 1
ATOM 1436 N N . CYS A 1 181 ? -2.831 -12.297 -0.651 1.00 89.75 181 CYS A N 1
ATOM 1437 C CA . CYS A 1 181 ? -1.373 -12.206 -0.536 1.00 89.75 181 CYS A CA 1
ATOM 1438 C C . CYS A 1 181 ? -0.659 -13.254 -1.401 1.00 89.75 181 CYS A C 1
ATOM 1440 O O . CYS A 1 181 ? 0.296 -12.915 -2.105 1.00 89.75 181 CYS A O 1
ATOM 1442 N N . ALA A 1 182 ? -1.130 -14.502 -1.385 1.00 90.38 182 ALA A N 1
ATOM 1443 C CA . ALA A 1 182 ? -0.572 -15.582 -2.193 1.00 90.38 182 ALA A CA 1
ATOM 1444 C C . ALA A 1 182 ? -0.739 -15.317 -3.698 1.00 90.38 182 ALA A C 1
ATOM 1446 O O . ALA A 1 182 ? 0.225 -15.460 -4.453 1.00 90.38 182 ALA A O 1
ATOM 1447 N N . LEU A 1 183 ? -1.916 -14.846 -4.127 1.00 89.38 183 LEU A N 1
ATOM 1448 C CA . LEU A 1 183 ? -2.168 -14.420 -5.507 1.00 89.38 183 LEU A CA 1
ATOM 1449 C C . LEU A 1 183 ? -1.167 -13.343 -5.943 1.00 89.38 183 LEU A C 1
ATOM 1451 O O . LEU A 1 183 ? -0.592 -13.421 -7.030 1.00 89.38 183 LEU A O 1
ATOM 1455 N N . ARG A 1 184 ? -0.905 -12.364 -5.075 1.00 89.44 184 ARG A N 1
ATOM 1456 C CA . ARG A 1 184 ? 0.029 -11.274 -5.364 1.00 89.44 184 ARG A CA 1
ATOM 1457 C C . ARG A 1 184 ? 1.469 -11.766 -5.494 1.00 89.44 184 ARG A C 1
ATOM 1459 O O . ARG A 1 184 ? 2.163 -11.375 -6.430 1.00 89.44 184 ARG A O 1
ATOM 1466 N N . LEU A 1 185 ? 1.901 -12.694 -4.640 1.00 89.31 185 LEU A N 1
ATOM 1467 C CA . LEU A 1 185 ? 3.202 -13.359 -4.788 1.00 89.31 185 LEU A CA 1
ATOM 1468 C C . LEU A 1 185 ? 3.288 -14.182 -6.083 1.00 89.31 185 LEU A C 1
ATOM 1470 O O . LEU A 1 185 ? 4.302 -14.117 -6.777 1.00 89.31 185 LEU A O 1
ATOM 1474 N N . ALA A 1 186 ? 2.228 -14.899 -6.461 1.00 88.81 186 ALA A N 1
ATOM 1475 C CA . ALA A 1 186 ? 2.189 -15.649 -7.718 1.00 88.81 186 ALA A CA 1
ATOM 1476 C C . ALA A 1 186 ? 2.305 -14.724 -8.946 1.00 88.81 186 ALA A C 1
ATOM 1478 O O . ALA A 1 186 ? 3.029 -15.028 -9.898 1.00 88.81 186 ALA A O 1
ATOM 1479 N N . MET A 1 187 ? 1.658 -13.555 -8.907 1.00 87.62 187 MET A N 1
ATOM 1480 C CA . MET A 1 187 ? 1.724 -12.556 -9.979 1.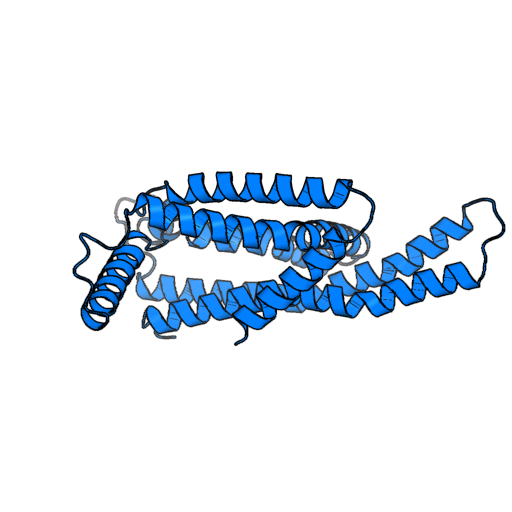00 87.62 187 MET A CA 1
ATOM 1481 C C . MET A 1 187 ? 3.021 -11.730 -9.982 1.00 87.62 187 MET A C 1
ATOM 1483 O O . MET A 1 187 ? 3.283 -11.005 -10.943 1.00 87.62 187 MET A O 1
ATOM 1487 N N . MET A 1 188 ? 3.871 -11.834 -8.958 1.00 87.69 188 MET A N 1
ATOM 1488 C CA . MET A 1 188 ? 5.136 -11.091 -8.863 1.00 87.69 188 MET A CA 1
ATOM 1489 C C . MET A 1 188 ? 6.062 -11.354 -10.056 1.00 87.69 188 MET A C 1
ATOM 1491 O O . MET A 1 188 ? 6.669 -10.419 -10.575 1.00 87.69 188 MET A O 1
ATOM 1495 N N . ARG A 1 189 ? 6.134 -12.606 -10.529 1.00 86.94 189 ARG A N 1
ATOM 1496 C CA . ARG A 1 189 ? 6.989 -12.987 -11.667 1.00 86.94 189 ARG A CA 1
ATOM 1497 C C . ARG A 1 189 ? 6.651 -12.191 -12.928 1.00 86.94 189 ARG A C 1
ATOM 1499 O O . ARG A 1 189 ? 7.554 -11.685 -13.583 1.00 86.94 189 ARG A O 1
ATOM 1506 N N . HIS A 1 190 ? 5.362 -12.016 -13.216 1.00 86.62 190 HIS A N 1
ATOM 1507 C CA . HIS A 1 190 ? 4.893 -11.263 -14.380 1.00 86.62 190 HIS A CA 1
ATOM 1508 C C . HIS A 1 190 ? 5.257 -9.775 -14.284 1.00 86.62 190 HIS A C 1
ATOM 1510 O O . HIS A 1 190 ? 5.744 -9.198 -15.253 1.00 86.62 190 HIS A O 1
ATOM 1516 N N . HIS A 1 191 ? 5.104 -9.166 -13.104 1.00 86.69 191 HIS A N 1
ATOM 1517 C CA . HIS A 1 191 ? 5.486 -7.766 -12.885 1.00 86.69 191 HIS A CA 1
ATOM 1518 C C . HIS A 1 191 ? 7.006 -7.550 -12.987 1.00 86.69 191 HIS A C 1
ATOM 1520 O O . HIS A 1 191 ? 7.452 -6.583 -13.602 1.00 86.69 191 HIS A O 1
ATOM 1526 N N . LEU A 1 192 ? 7.812 -8.460 -12.427 1.00 87.12 192 LEU A N 1
ATOM 1527 C CA . LEU A 1 192 ? 9.274 -8.391 -12.533 1.00 87.12 192 LEU A CA 1
ATOM 1528 C C . LEU A 1 192 ? 9.755 -8.599 -13.971 1.00 87.12 192 LEU A C 1
ATOM 1530 O O . LEU A 1 192 ? 10.669 -7.905 -14.411 1.00 87.12 192 LEU A O 1
ATOM 1534 N N . GLN A 1 193 ? 9.122 -9.504 -14.720 1.00 88.25 193 GLN A N 1
ATOM 1535 C CA . GLN A 1 193 ? 9.436 -9.703 -16.133 1.00 88.25 193 GLN A CA 1
ATOM 1536 C C . GLN A 1 193 ? 9.110 -8.453 -16.960 1.00 88.25 193 GLN A C 1
ATOM 1538 O O . GLN A 1 193 ? 9.912 -8.042 -17.797 1.00 88.25 193 GLN A O 1
ATOM 1543 N N . ALA A 1 194 ? 7.971 -7.807 -16.697 1.00 87.62 194 ALA A N 1
ATOM 1544 C CA . ALA A 1 194 ? 7.621 -6.541 -17.335 1.00 87.62 194 ALA A CA 1
ATOM 1545 C C . ALA A 1 194 ? 8.658 -5.446 -17.037 1.00 87.62 194 ALA A C 1
ATOM 1547 O O . ALA A 1 194 ? 9.046 -4.706 -17.940 1.00 87.62 194 ALA A O 1
ATOM 1548 N N . TYR A 1 195 ? 9.175 -5.396 -15.804 1.00 86.56 195 TYR A N 1
ATOM 1549 C CA . TYR A 1 195 ? 10.258 -4.484 -15.442 1.00 86.56 195 TYR A CA 1
ATOM 1550 C C . TYR A 1 195 ? 11.572 -4.797 -16.172 1.00 86.56 195 TYR A C 1
ATOM 1552 O O . TYR A 1 195 ? 12.214 -3.884 -16.686 1.00 86.56 195 TYR A O 1
ATOM 1560 N N . LEU A 1 196 ? 11.965 -6.070 -16.283 1.00 87.56 196 LEU A N 1
ATOM 1561 C CA . LEU A 1 196 ? 13.151 -6.470 -17.054 1.00 87.56 196 LEU A CA 1
ATOM 1562 C C . LEU A 1 196 ? 13.041 -6.073 -18.532 1.00 87.56 196 LEU A C 1
ATOM 1564 O O . LEU A 1 196 ? 14.012 -5.601 -19.127 1.00 87.56 196 LEU A O 1
ATOM 1568 N N . ASN A 1 197 ? 11.842 -6.177 -19.104 1.00 89.06 197 ASN A N 1
ATOM 1569 C CA . ASN A 1 197 ? 11.573 -5.780 -20.485 1.00 89.06 197 ASN A CA 1
ATOM 1570 C C . ASN A 1 197 ? 11.712 -4.262 -20.716 1.00 89.06 197 ASN A C 1
ATOM 1572 O O . ASN A 1 197 ? 11.800 -3.829 -21.867 1.00 89.06 197 ASN A O 1
ATOM 1576 N N . LEU A 1 198 ? 11.804 -3.443 -19.660 1.00 85.25 198 LEU A N 1
ATOM 1577 C CA . LEU A 1 198 ? 12.121 -2.019 -19.780 1.00 85.25 198 LEU A CA 1
ATOM 1578 C C . LEU A 1 198 ? 13.511 -1.799 -20.390 1.00 85.25 198 LEU A C 1
ATOM 1580 O O . LEU A 1 198 ? 13.689 -0.864 -21.173 1.00 85.25 198 LEU A O 1
ATOM 1584 N N . ALA A 1 199 ? 14.477 -2.678 -20.093 1.00 85.56 199 ALA A N 1
ATOM 1585 C CA . ALA A 1 199 ? 15.797 -2.629 -20.715 1.00 85.56 199 ALA A CA 1
ATOM 1586 C C . ALA A 1 199 ? 15.671 -2.785 -22.235 1.00 85.56 199 ALA A C 1
ATOM 1588 O O . ALA A 1 199 ? 16.176 -1.951 -22.981 1.00 85.56 199 ALA A O 1
ATOM 1589 N N . GLN A 1 200 ? 14.908 -3.785 -22.689 1.00 85.75 200 GLN A N 1
ATOM 1590 C CA . GLN A 1 200 ? 14.660 -4.025 -24.111 1.00 85.75 200 GLN A CA 1
ATOM 1591 C C . GLN A 1 200 ? 13.979 -2.825 -24.784 1.00 85.75 200 GLN A C 1
ATOM 1593 O O . GLN A 1 200 ? 14.471 -2.338 -25.800 1.00 85.75 200 GLN A O 1
ATOM 1598 N N . LYS A 1 201 ? 12.910 -2.283 -24.182 1.00 85.50 201 LYS A N 1
ATOM 1599 C CA . LYS A 1 201 ? 12.224 -1.079 -24.692 1.00 85.50 201 LYS A CA 1
ATOM 1600 C C . LYS A 1 201 ? 13.176 0.110 -24.831 1.00 85.50 201 LYS A C 1
ATOM 1602 O O . LYS A 1 201 ? 13.144 0.804 -25.841 1.00 85.50 201 LYS A O 1
ATOM 1607 N N . SER A 1 202 ? 14.038 0.316 -23.838 1.00 83.44 202 SER A N 1
ATOM 1608 C CA . SER A 1 202 ? 15.020 1.403 -23.833 1.00 83.44 202 SER A CA 1
ATOM 1609 C C . SER A 1 202 ? 16.058 1.222 -24.946 1.00 83.44 202 SER A C 1
ATOM 1611 O O . SER A 1 202 ? 16.397 2.184 -25.632 1.00 83.44 202 SER A O 1
ATOM 1613 N N . VAL A 1 203 ? 16.521 -0.013 -25.185 1.00 85.62 203 VAL A N 1
ATOM 1614 C CA . VAL A 1 203 ? 17.389 -0.335 -26.331 1.00 85.62 203 VAL A CA 1
ATOM 1615 C C . VAL A 1 203 ? 16.692 -0.024 -27.654 1.00 85.62 203 VAL A C 1
ATOM 1617 O O . VAL A 1 203 ? 17.283 0.605 -28.531 1.00 85.62 203 VAL A O 1
ATOM 1620 N N . ASP A 1 204 ? 15.441 -0.449 -27.810 1.00 86.38 204 ASP A N 1
ATOM 1621 C CA . ASP A 1 204 ? 14.698 -0.264 -29.057 1.00 86.38 204 ASP A CA 1
ATOM 1622 C C . ASP A 1 204 ? 14.315 1.197 -29.313 1.00 86.38 204 ASP A C 1
ATOM 1624 O O . ASP A 1 204 ? 14.212 1.602 -30.470 1.00 86.38 204 ASP A O 1
ATOM 1628 N N . GLN A 1 205 ? 14.149 2.002 -28.262 1.00 84.19 205 GLN A N 1
ATOM 1629 C CA . GLN A 1 205 ? 13.999 3.449 -28.381 1.00 84.19 205 GLN A CA 1
ATOM 1630 C C . GLN A 1 205 ? 15.306 4.110 -28.821 1.00 84.19 205 GLN A C 1
ATOM 1632 O O . GLN A 1 205 ? 15.294 4.864 -29.790 1.00 84.19 205 GLN A O 1
ATOM 1637 N N . MET A 1 206 ? 16.436 3.768 -28.193 1.00 82.62 206 MET A N 1
ATOM 1638 C CA . MET A 1 206 ? 17.736 4.315 -28.590 1.00 82.62 206 MET A CA 1
ATOM 1639 C C . MET A 1 206 ? 18.050 4.009 -30.056 1.00 82.62 206 MET A C 1
ATOM 1641 O O . MET A 1 206 ? 18.478 4.899 -30.774 1.00 82.62 206 MET A O 1
ATOM 1645 N N . LYS A 1 207 ? 17.744 2.801 -30.555 1.00 82.06 207 LYS A N 1
ATOM 1646 C CA . LYS A 1 207 ? 17.904 2.465 -31.986 1.00 82.06 207 LYS A CA 1
ATOM 1647 C C . LYS A 1 207 ? 17.155 3.407 -32.942 1.00 82.06 207 LYS A C 1
ATOM 1649 O O . LYS A 1 207 ? 17.526 3.480 -34.110 1.00 82.06 207 LYS A O 1
ATOM 1654 N N . LYS A 1 208 ? 16.080 4.060 -32.488 1.00 84.12 208 LYS A N 1
ATOM 1655 C CA . LYS A 1 208 ? 15.259 4.981 -33.292 1.00 84.12 208 LYS A CA 1
ATOM 1656 C C . LYS A 1 208 ? 15.743 6.429 -33.215 1.00 84.12 208 LYS A C 1
ATOM 1658 O O . LYS A 1 208 ? 15.366 7.229 -34.066 1.00 84.12 208 LYS A O 1
ATOM 1663 N N . GLU A 1 209 ? 16.539 6.775 -32.210 1.00 82.38 209 GLU A N 1
ATOM 1664 C CA . GLU A 1 209 ? 17.086 8.118 -32.044 1.00 82.38 209 GLU A CA 1
ATOM 1665 C C . GLU A 1 209 ? 18.299 8.301 -32.970 1.00 82.38 209 GLU A C 1
ATOM 1667 O O . GLU A 1 209 ? 19.216 7.481 -33.010 1.00 82.38 209 GLU A O 1
ATOM 1672 N N . ALA A 1 210 ? 18.301 9.379 -33.758 1.00 62.28 210 ALA A N 1
ATOM 1673 C CA . ALA A 1 210 ? 19.398 9.681 -34.668 1.00 62.28 210 ALA A CA 1
ATOM 1674 C C . ALA A 1 210 ? 20.600 10.222 -33.875 1.00 62.28 210 ALA A C 1
ATOM 1676 O O . ALA A 1 210 ? 20.613 11.376 -33.452 1.00 62.28 210 ALA A O 1
ATOM 1677 N N . GLY A 1 211 ? 21.618 9.388 -33.666 1.00 77.00 211 GLY A N 1
ATOM 1678 C CA . GLY A 1 211 ? 22.838 9.780 -32.963 1.00 77.00 211 GLY A CA 1
ATOM 1679 C C . GLY A 1 211 ? 23.826 8.628 -32.797 1.00 77.00 211 GLY A C 1
ATOM 1680 O O . GLY A 1 211 ? 23.488 7.455 -32.949 1.00 77.00 211 GLY A O 1
ATOM 1681 N N . ARG A 1 212 ? 25.084 8.952 -32.477 1.00 72.06 212 ARG A N 1
ATOM 1682 C CA . ARG A 1 212 ? 26.098 7.945 -32.143 1.00 72.06 212 ARG A CA 1
ATOM 1683 C C . ARG A 1 212 ? 25.856 7.451 -30.718 1.00 72.06 212 ARG A C 1
ATOM 1685 O O . ARG A 1 212 ? 26.302 8.074 -29.761 1.00 72.06 212 ARG A O 1
ATOM 1692 N N . ILE A 1 213 ? 25.166 6.325 -30.585 1.00 74.00 213 ILE A N 1
ATOM 1693 C CA . ILE A 1 213 ? 24.927 5.686 -29.287 1.00 74.00 213 ILE A CA 1
ATOM 1694 C C . ILE A 1 213 ? 26.219 5.008 -28.833 1.00 74.00 213 ILE A C 1
ATOM 1696 O O . ILE A 1 213 ? 26.772 4.153 -29.528 1.00 74.00 213 ILE A O 1
ATOM 1700 N N . SER A 1 214 ? 26.722 5.394 -27.663 1.00 80.56 214 SER A N 1
ATOM 1701 C CA . SER A 1 214 ? 27.874 4.733 -27.057 1.00 80.56 214 SER A CA 1
ATOM 1702 C C . SER A 1 214 ? 27.470 3.361 -26.518 1.00 80.56 214 SER A C 1
ATOM 1704 O O . SER A 1 214 ? 26.542 3.243 -25.717 1.00 80.56 214 SER A O 1
ATOM 1706 N N . MET A 1 215 ? 28.213 2.314 -26.890 1.00 82.25 215 MET A N 1
ATOM 1707 C CA . MET A 1 215 ? 28.023 0.964 -26.337 1.00 82.25 215 MET A CA 1
ATOM 1708 C C . MET A 1 215 ? 28.161 0.933 -24.807 1.00 82.25 215 MET A C 1
ATOM 1710 O O . MET A 1 215 ? 27.531 0.112 -24.145 1.00 82.25 215 MET A O 1
ATOM 1714 N N . VAL A 1 216 ? 28.944 1.854 -24.237 1.00 84.75 216 VAL A N 1
ATOM 1715 C CA . VAL A 1 216 ? 29.122 1.983 -22.785 1.00 84.75 216 VAL A CA 1
ATOM 1716 C C . VAL A 1 216 ? 27.835 2.463 -22.110 1.00 84.75 216 VAL A C 1
ATOM 1718 O O . VAL A 1 216 ? 27.479 1.958 -21.046 1.00 84.75 216 VAL A O 1
ATOM 1721 N N . ASP A 1 217 ? 27.111 3.399 -22.722 1.00 83.44 217 ASP A N 1
ATOM 1722 C CA . ASP A 1 217 ? 25.868 3.934 -22.152 1.00 83.44 217 ASP A CA 1
ATOM 1723 C C . ASP A 1 217 ? 24.736 2.907 -22.240 1.00 83.44 217 ASP A C 1
ATOM 1725 O O . ASP A 1 217 ? 23.984 2.723 -21.278 1.00 83.44 217 ASP A O 1
ATOM 1729 N N . LEU A 1 218 ? 24.701 2.139 -23.334 1.00 83.44 218 LEU A N 1
ATOM 1730 C CA . LEU A 1 218 ? 23.817 0.984 -23.491 1.00 83.44 218 LEU A CA 1
ATOM 1731 C C . LEU A 1 218 ? 24.050 -0.059 -22.385 1.00 83.44 218 LEU A C 1
ATOM 1733 O O . LEU A 1 218 ? 23.105 -0.468 -21.707 1.00 83.44 218 LEU A O 1
ATOM 1737 N N . GLN A 1 219 ? 25.306 -0.461 -22.163 1.00 85.50 219 GLN A N 1
ATOM 1738 C CA . GLN A 1 219 ? 25.662 -1.426 -21.118 1.00 85.50 219 GLN A CA 1
ATOM 1739 C C . GLN A 1 219 ? 25.306 -0.915 -19.718 1.00 85.50 219 GLN A C 1
ATOM 1741 O O . GLN A 1 219 ? 24.738 -1.663 -18.920 1.00 85.50 219 GLN A O 1
ATOM 1746 N N . LYS A 1 220 ? 25.582 0.362 -19.422 1.00 86.75 220 LYS A N 1
ATOM 1747 C CA . LYS A 1 220 ? 25.224 0.985 -18.138 1.00 86.75 220 LYS A CA 1
ATOM 1748 C C . LYS A 1 220 ? 23.715 0.996 -17.904 1.00 86.75 220 LYS A C 1
ATOM 1750 O O . LYS A 1 220 ? 23.285 0.727 -16.783 1.00 86.75 220 LYS A O 1
ATOM 1755 N N . MET A 1 221 ? 22.917 1.296 -18.929 1.00 86.19 221 MET A N 1
ATOM 1756 C CA . MET A 1 221 ? 21.455 1.291 -18.834 1.00 86.19 221 MET A CA 1
ATOM 1757 C C . MET A 1 221 ? 20.933 -0.111 -18.503 1.00 86.19 221 MET A C 1
ATOM 1759 O O . MET A 1 221 ? 20.207 -0.275 -17.521 1.00 86.19 221 MET A O 1
ATOM 1763 N N . VAL A 1 222 ? 21.371 -1.128 -19.252 1.00 86.50 222 VAL A N 1
ATOM 1764 C CA . VAL A 1 222 ? 20.953 -2.520 -19.025 1.00 86.50 222 VAL A CA 1
ATOM 1765 C C . VAL A 1 222 ? 21.378 -2.989 -17.632 1.00 86.50 222 VAL A C 1
ATOM 1767 O O . VAL A 1 222 ? 20.548 -3.485 -16.870 1.00 86.50 222 VAL A O 1
ATOM 1770 N N . ALA A 1 223 ? 22.638 -2.763 -17.249 1.00 86.44 223 ALA A N 1
ATOM 1771 C CA . ALA A 1 223 ? 23.146 -3.135 -15.929 1.00 86.44 223 ALA A CA 1
ATOM 1772 C C . ALA A 1 223 ? 22.345 -2.473 -14.797 1.00 86.44 223 ALA A C 1
ATOM 1774 O O . ALA A 1 223 ? 22.009 -3.134 -13.814 1.00 86.44 223 ALA A O 1
ATOM 1775 N N . ARG A 1 224 ? 21.979 -1.191 -14.945 1.00 85.56 224 ARG A N 1
ATOM 1776 C CA . ARG A 1 224 ? 21.157 -0.470 -13.964 1.00 85.56 224 ARG A CA 1
ATOM 1777 C C . ARG A 1 224 ? 19.815 -1.164 -13.735 1.00 85.56 224 ARG A C 1
ATOM 1779 O O . ARG A 1 224 ? 19.436 -1.336 -12.581 1.00 85.56 224 ARG A O 1
ATOM 1786 N N . VAL A 1 225 ? 19.125 -1.590 -14.796 1.00 85.56 225 VAL A N 1
ATOM 1787 C CA . VAL A 1 225 ? 17.837 -2.303 -14.682 1.00 85.56 225 VAL A CA 1
ATOM 1788 C C . VAL A 1 225 ? 18.003 -3.610 -13.899 1.00 85.56 225 VAL A C 1
ATOM 1790 O O . VAL A 1 225 ? 17.223 -3.878 -12.986 1.00 85.56 225 VAL A O 1
ATOM 1793 N N . PHE A 1 226 ? 19.051 -4.391 -14.184 1.00 84.06 226 PHE A N 1
ATOM 1794 C CA . PHE A 1 226 ? 19.314 -5.650 -13.477 1.00 84.06 226 PHE A CA 1
ATOM 1795 C C . PHE A 1 226 ? 19.656 -5.453 -11.997 1.00 84.06 226 PHE A C 1
ATOM 1797 O O . PHE A 1 226 ? 19.056 -6.109 -11.147 1.00 84.06 226 PHE A O 1
ATOM 1804 N N . TYR A 1 227 ? 20.566 -4.534 -11.661 1.00 83.94 227 TYR A N 1
ATOM 1805 C CA . TYR A 1 227 ? 20.911 -4.264 -10.258 1.00 83.94 227 TYR A CA 1
ATOM 1806 C C . TYR A 1 227 ? 19.710 -3.750 -9.460 1.00 83.94 227 TYR A C 1
ATOM 1808 O O . TYR A 1 227 ? 19.539 -4.082 -8.285 1.00 83.94 227 TYR A O 1
ATOM 1816 N N . TYR A 1 228 ? 18.849 -2.964 -10.104 1.00 84.88 228 TYR A N 1
ATOM 1817 C CA . TYR A 1 228 ? 17.677 -2.396 -9.458 1.00 84.88 228 TYR A CA 1
ATOM 1818 C C . TYR A 1 228 ? 16.517 -3.395 -9.311 1.00 84.88 228 TYR A C 1
ATOM 1820 O O . TYR A 1 228 ? 15.648 -3.201 -8.462 1.00 84.88 228 TYR A O 1
ATOM 1828 N N . LEU A 1 229 ? 16.521 -4.508 -10.054 1.00 86.06 229 LEU A N 1
ATOM 1829 C CA . LEU A 1 229 ? 15.501 -5.559 -9.967 1.00 86.06 229 LEU A CA 1
ATOM 1830 C C . LEU A 1 229 ? 15.327 -6.095 -8.539 1.00 86.06 229 LEU A C 1
ATOM 1832 O O . LEU A 1 229 ? 14.200 -6.264 -8.079 1.00 86.06 229 LEU A O 1
ATOM 1836 N N . CYS A 1 230 ? 16.425 -6.329 -7.817 1.00 84.81 230 CYS A N 1
ATOM 1837 C CA . CYS A 1 230 ? 16.375 -6.817 -6.435 1.00 84.81 230 CYS A CA 1
ATOM 1838 C C . CYS A 1 230 ? 15.677 -5.814 -5.506 1.00 84.81 230 CYS A C 1
ATOM 1840 O O . CYS A 1 230 ? 14.889 -6.193 -4.640 1.00 84.81 230 CYS A O 1
ATOM 1842 N N . VAL A 1 231 ? 15.930 -4.523 -5.724 1.00 83.44 231 VAL A N 1
ATOM 1843 C CA . VAL A 1 231 ? 15.300 -3.431 -4.978 1.00 83.44 231 VAL A CA 1
ATOM 1844 C C . VAL A 1 231 ? 13.795 -3.398 -5.259 1.00 83.44 231 VAL A C 1
ATOM 1846 O O . VAL A 1 231 ? 13.002 -3.309 -4.323 1.00 83.44 231 VAL A O 1
ATOM 1849 N N . ILE A 1 232 ? 13.390 -3.552 -6.524 1.00 83.88 232 ILE A N 1
ATOM 1850 C CA . ILE A 1 232 ? 11.977 -3.661 -6.918 1.00 83.88 232 ILE A CA 1
ATOM 1851 C C . ILE A 1 232 ? 11.303 -4.876 -6.283 1.00 83.88 232 ILE A C 1
ATOM 1853 O O . ILE A 1 232 ? 10.202 -4.763 -5.744 1.00 83.88 232 ILE A O 1
ATOM 1857 N N . ALA A 1 233 ? 11.950 -6.039 -6.334 1.00 86.75 233 ALA A N 1
ATOM 1858 C CA . ALA A 1 233 ? 11.417 -7.258 -5.743 1.00 86.75 233 ALA A CA 1
ATOM 1859 C C . ALA A 1 233 ? 11.149 -7.061 -4.244 1.00 86.75 233 ALA A C 1
ATOM 1861 O O . ALA A 1 233 ? 10.085 -7.425 -3.743 1.00 86.75 233 ALA A O 1
ATOM 1862 N N . LEU A 1 234 ? 12.067 -6.392 -3.545 1.00 83.81 234 LEU A N 1
ATOM 1863 C CA . LEU A 1 234 ? 11.908 -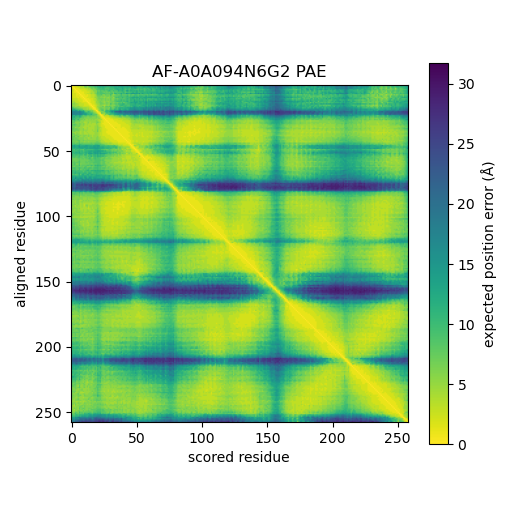6.077 -2.133 1.00 83.81 234 LEU A CA 1
ATOM 1864 C C . LEU A 1 234 ? 10.796 -5.041 -1.879 1.00 83.81 234 LEU A C 1
ATOM 1866 O O . LEU A 1 234 ? 10.017 -5.217 -0.944 1.00 83.81 234 LEU A O 1
ATOM 1870 N N . GLN A 1 235 ? 10.658 -4.016 -2.730 1.00 83.75 235 GLN A N 1
ATOM 1871 C CA . GLN A 1 235 ? 9.533 -3.064 -2.684 1.00 83.75 235 GLN A CA 1
ATOM 1872 C C . GLN A 1 235 ? 8.171 -3.746 -2.866 1.00 83.75 235 GLN A C 1
ATOM 1874 O O . GLN A 1 235 ? 7.180 -3.285 -2.306 1.00 83.75 235 GLN A O 1
ATOM 1879 N N . TYR A 1 236 ? 8.115 -4.826 -3.645 1.00 84.25 236 TYR A N 1
ATOM 1880 C CA . TYR A 1 236 ? 6.896 -5.599 -3.869 1.00 84.25 236 TYR A CA 1
ATOM 1881 C C . TYR A 1 236 ? 6.547 -6.485 -2.666 1.00 84.25 236 TYR A C 1
ATOM 1883 O O . TYR A 1 236 ? 5.386 -6.573 -2.263 1.00 84.25 236 TYR A O 1
ATOM 1891 N N . VAL A 1 237 ? 7.555 -7.141 -2.086 1.00 86.19 237 VAL A N 1
ATOM 1892 C CA . VAL A 1 237 ? 7.384 -8.111 -0.995 1.00 86.19 237 VAL A CA 1
ATOM 1893 C C . VAL A 1 237 ? 7.192 -7.426 0.359 1.00 86.19 237 VAL A C 1
ATOM 1895 O O . VAL A 1 237 ? 6.403 -7.906 1.168 1.00 86.19 237 VAL A O 1
ATOM 1898 N N . ALA A 1 238 ? 7.847 -6.293 0.619 1.00 84.81 238 ALA A N 1
ATOM 1899 C CA . ALA A 1 238 ? 7.782 -5.636 1.926 1.00 84.81 238 ALA A CA 1
ATOM 1900 C C . ALA A 1 238 ? 6.342 -5.282 2.374 1.00 84.81 238 ALA A C 1
ATOM 1902 O O . ALA A 1 238 ? 5.972 -5.660 3.486 1.00 84.81 238 ALA A O 1
ATOM 1903 N N . PRO A 1 239 ? 5.474 -4.664 1.543 1.00 84.75 239 PRO A N 1
ATOM 1904 C CA . PRO A 1 239 ? 4.086 -4.387 1.926 1.00 84.75 239 PRO A CA 1
ATOM 1905 C C . PRO A 1 239 ? 3.268 -5.660 2.175 1.00 84.75 239 PRO A C 1
ATOM 1907 O O . PRO A 1 239 ? 2.388 -5.667 3.031 1.00 84.75 239 PRO A O 1
ATOM 1910 N N . LEU A 1 240 ? 3.563 -6.742 1.446 1.00 86.12 240 LEU A N 1
ATOM 1911 C CA . LEU A 1 240 ? 2.910 -8.040 1.623 1.00 86.12 240 LEU A CA 1
ATOM 1912 C C . LEU A 1 240 ? 3.284 -8.687 2.952 1.00 86.12 240 LEU A C 1
ATOM 1914 O O . LEU A 1 240 ? 2.406 -9.170 3.662 1.00 86.12 240 LEU A O 1
ATOM 1918 N N . VAL A 1 241 ? 4.570 -8.670 3.298 1.00 86.25 241 VAL A N 1
ATOM 1919 C CA . VAL A 1 241 ? 5.066 -9.195 4.575 1.00 86.25 241 VAL A CA 1
ATOM 1920 C C . VAL A 1 241 ? 4.508 -8.381 5.736 1.00 86.25 241 VAL A C 1
ATOM 1922 O O . VAL A 1 241 ? 4.048 -8.967 6.712 1.00 86.25 241 VAL A O 1
ATOM 1925 N N . MET A 1 242 ? 4.483 -7.047 5.618 1.00 84.00 242 MET A N 1
ATOM 1926 C CA . MET A 1 242 ? 3.848 -6.187 6.620 1.00 84.00 242 MET A CA 1
ATOM 1927 C C . MET A 1 242 ? 2.377 -6.558 6.815 1.00 84.00 242 MET A C 1
ATOM 1929 O O . MET A 1 242 ? 1.945 -6.737 7.950 1.00 84.00 242 MET A O 1
ATOM 1933 N N . LEU A 1 243 ? 1.630 -6.730 5.721 1.00 86.38 243 LEU A N 1
ATOM 1934 C CA . LEU A 1 243 ? 0.212 -7.063 5.779 1.00 86.38 243 LEU A CA 1
ATOM 1935 C C . LEU A 1 243 ? -0.026 -8.442 6.410 1.00 86.38 243 LEU A C 1
ATOM 1937 O O . LEU A 1 243 ? -0.794 -8.536 7.361 1.00 86.38 243 LEU A O 1
ATOM 1941 N N . LEU A 1 244 ? 0.694 -9.478 5.968 1.00 86.38 244 LEU A N 1
ATOM 1942 C CA . LEU A 1 244 ? 0.622 -10.818 6.563 1.00 86.38 244 LEU A CA 1
ATOM 1943 C C . LEU A 1 244 ? 0.963 -10.800 8.057 1.00 86.38 244 LEU A C 1
ATOM 1945 O O . LEU A 1 244 ? 0.261 -11.420 8.854 1.00 86.38 244 LEU A O 1
ATOM 1949 N N . HIS A 1 245 ? 2.006 -10.069 8.455 1.00 86.31 245 HIS A N 1
ATOM 1950 C CA . HIS A 1 245 ? 2.394 -9.957 9.858 1.00 86.31 245 HIS A CA 1
ATOM 1951 C C . HIS A 1 245 ? 1.295 -9.292 10.696 1.00 86.31 245 HIS A C 1
ATOM 1953 O O . HIS A 1 245 ? 0.941 -9.804 11.757 1.00 86.31 245 HIS A O 1
ATOM 1959 N N . THR A 1 246 ? 0.701 -8.198 10.210 1.00 84.44 246 THR A N 1
ATOM 1960 C CA . THR A 1 246 ? -0.420 -7.534 10.890 1.00 84.44 246 THR A CA 1
ATOM 1961 C C . THR A 1 246 ? -1.656 -8.435 10.965 1.00 84.44 246 THR A C 1
ATOM 1963 O O . THR A 1 246 ? -2.314 -8.469 12.001 1.00 84.44 246 THR A O 1
ATOM 1966 N N . THR A 1 247 ? -1.950 -9.218 9.925 1.00 85.19 247 THR A N 1
ATOM 1967 C CA . THR A 1 247 ? -3.058 -10.189 9.917 1.00 85.19 247 THR A CA 1
ATOM 1968 C C . THR A 1 247 ? -2.854 -11.314 10.934 1.00 85.19 247 THR A C 1
ATOM 1970 O O . THR A 1 247 ? -3.776 -11.655 11.673 1.00 85.19 247 THR A O 1
ATOM 1973 N N . LEU A 1 248 ? -1.644 -11.871 11.026 1.00 84.06 248 LEU A N 1
ATOM 1974 C CA . LEU A 1 248 ? -1.314 -12.896 12.023 1.00 84.06 248 LEU A CA 1
ATOM 1975 C C . LEU A 1 248 ? -1.339 -12.337 13.451 1.00 84.06 248 LEU A C 1
ATOM 1977 O O . LEU A 1 248 ? -1.774 -13.020 14.382 1.00 84.06 248 LEU A O 1
ATOM 1981 N N . LEU A 1 249 ? -0.913 -11.085 13.625 1.00 84.44 249 LEU A N 1
ATOM 1982 C CA . LEU A 1 249 ? -0.998 -10.379 14.899 1.00 84.44 249 LEU A CA 1
ATOM 1983 C C . LEU A 1 249 ? -2.460 -10.149 15.304 1.00 84.44 249 LEU A C 1
ATOM 1985 O O . LEU A 1 249 ? -2.812 -10.425 16.448 1.00 84.44 249 LEU A O 1
ATOM 1989 N N . LEU A 1 250 ? -3.321 -9.747 14.362 1.00 81.88 250 LEU A N 1
ATOM 1990 C CA . LEU A 1 250 ? -4.761 -9.611 14.589 1.00 81.88 250 LEU A CA 1
ATOM 1991 C C . LEU A 1 250 ? -5.385 -10.941 15.026 1.00 81.88 250 LEU A C 1
ATOM 1993 O O . LEU A 1 250 ? -6.115 -10.972 16.012 1.00 81.88 250 LEU A O 1
ATOM 1997 N N . LYS A 1 251 ? -5.035 -12.049 14.364 1.00 83.44 251 LYS A N 1
ATOM 1998 C CA . LYS A 1 251 ? -5.484 -13.394 14.756 1.00 83.44 251 LYS A CA 1
ATOM 1999 C C . LYS A 1 251 ? -5.057 -13.758 16.180 1.00 83.44 251 LYS A C 1
ATOM 2001 O O . LYS A 1 251 ? -5.857 -14.272 16.959 1.00 83.44 251 LYS A O 1
ATOM 2006 N N . THR A 1 252 ? -3.788 -13.508 16.504 1.00 82.06 252 THR A N 1
ATOM 2007 C CA . THR A 1 252 ? -3.191 -13.886 17.794 1.00 82.06 252 THR A CA 1
ATOM 2008 C C . THR A 1 252 ? -3.799 -13.080 18.940 1.00 82.06 252 THR A C 1
ATOM 2010 O O . THR A 1 252 ? -4.160 -13.653 19.966 1.00 82.06 252 THR A O 1
ATOM 2013 N N . LEU A 1 253 ? -3.964 -11.766 18.757 1.00 77.31 253 LEU A N 1
ATOM 2014 C CA . LEU A 1 253 ? -4.584 -10.892 19.757 1.00 77.31 253 LEU A CA 1
ATOM 2015 C C . LEU A 1 253 ? -6.101 -11.099 19.853 1.00 77.31 253 LEU A C 1
ATOM 2017 O O . LEU A 1 253 ? -6.655 -11.032 20.946 1.00 77.31 253 LEU A O 1
ATOM 2021 N N . GLY A 1 254 ? -6.763 -11.399 18.733 1.00 68.75 254 GLY A N 1
ATOM 2022 C CA . GLY A 1 254 ? -8.204 -11.652 18.662 1.00 68.75 254 GLY A CA 1
ATOM 2023 C C . GLY A 1 254 ? -8.644 -13.034 19.156 1.00 68.75 254 GLY A C 1
ATOM 2024 O O . GLY A 1 254 ? -9.839 -13.308 19.149 1.00 68.75 254 GLY A O 1
ATOM 2025 N N . ARG A 1 255 ? -7.712 -13.911 19.572 1.00 68.25 255 ARG A N 1
ATOM 2026 C CA . ARG A 1 255 ? -7.970 -15.302 20.017 1.00 68.25 255 ARG A CA 1
ATOM 2027 C C . ARG A 1 255 ? -8.839 -16.112 19.039 1.00 68.25 255 ARG A C 1
ATOM 2029 O O . ARG A 1 255 ? -9.601 -16.978 19.459 1.00 68.25 255 ARG A O 1
ATOM 2036 N N . GLN A 1 256 ? -8.719 -15.843 17.741 1.00 61.38 256 GLN A N 1
ATOM 2037 C CA . GLN A 1 256 ? -9.495 -16.530 16.709 1.00 61.38 256 GLN A CA 1
ATOM 2038 C C . GLN A 1 256 ? -8.868 -17.893 16.384 1.00 61.38 256 GLN A C 1
ATOM 2040 O O . GLN A 1 256 ? -7.671 -17.991 16.072 1.00 61.38 256 GLN A O 1
ATOM 2045 N N . ASN A 1 257 ? -9.682 -18.949 16.438 1.00 56.88 257 ASN A N 1
ATOM 2046 C CA . ASN A 1 257 ? -9.280 -20.289 16.007 1.00 56.88 257 ASN A CA 1
ATOM 2047 C C . ASN A 1 257 ? -9.322 -20.420 14.474 1.00 56.88 257 ASN A C 1
ATOM 2049 O O . ASN A 1 257 ? -10.041 -19.681 13.796 1.00 56.88 257 ASN A O 1
ATOM 2053 N N . TRP A 1 258 ? -8.495 -21.330 13.944 1.00 58.38 258 TRP A N 1
ATOM 2054 C CA . TRP A 1 258 ? -8.524 -21.710 12.527 1.00 58.38 258 TRP A CA 1
ATOM 2055 C C . TRP A 1 258 ? -9.782 -22.503 12.192 1.00 58.38 258 TRP A C 1
ATOM 2057 O O . TRP A 1 258 ? -10.193 -23.315 13.051 1.00 58.38 258 TRP A O 1
#

pLDDT: mean 81.35, std 9.9, range [51.19, 95.56]

InterPro domains:
  IPR019395 Transmembrane protein 161A/B [PF10268] (4-258)
  IPR019395 Transmembrane protein 161A/B [PTHR13624] (3-258)

Secondary structure (DSSP, 8-state):
-HHHHHHHHHHHHHHHHHTSS-HHHHHHHHHHHHHHHHHHHHHHHS-TTTB---HHHHHHHHHHHHHHHHHHTT---S-S--HHHHHHHHHHHHHHHHHHHHHHHHHHHHHHHHHHHH--SHHHHHHHHHHHHHHHHHHHTTBTTTTHHHHHS-SSSSS---SS-HHHHHHHHHHHHHHHHHHHHHHHHHHHHHHHHHHHHHHHHHTTSSS---HHHHHHHHHHHHHHHHHHHHHHHHHHHHHHHHHHHHHHHTT---

Foldseek 3Di:
DLLVVLLVLLVVVLVVQVPDPPCVSVVQLVVQLVVLLVVLLVVLVDDCVFFVPCLVVVVVVVQVVVCVVCVVVVHPDDTDDDSVRSSNVVSNVRSSVRSSCVVLVVLLVVLLVLLLVVDPDPVLNVLSVCLVCLVVVLRQLRGCVNHVCCQQAPPPDPDRDRNDDPLVSLVVSLVSLVVSLVSLVVCLVSSLVSLLCVLVVVVVVVVVDPDDDDPVVNVVSNVVSVVCSVSSSSSSVSVSSNSNVVSVVCCVVVVRDD

Mean predicted aligned error: 8.88 Å

Organism: Podiceps cristatus (NCBI:txid345573)

Solvent-accessible su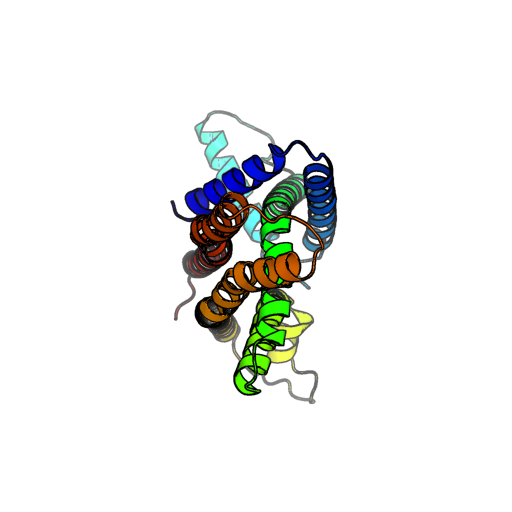rface area (backbone atoms only — not comparable to full-atom values): 14215 Å² total; per-residue (Å²): 111,67,61,60,51,38,50,51,50,39,49,54,52,43,53,53,56,60,65,48,86,62,64,65,61,48,50,53,38,52,53,47,19,52,51,34,26,56,52,35,46,57,57,69,67,55,52,65,85,46,37,67,73,56,60,67,63,49,47,52,55,48,42,53,54,48,47,59,51,34,55,76,70,73,46,94,69,92,70,82,71,56,74,65,54,55,50,49,54,51,17,50,51,49,7,52,54,42,24,48,41,43,63,55,47,56,51,48,53,52,23,49,54,47,28,51,75,67,45,82,49,68,67,59,41,51,52,50,53,51,55,70,46,38,67,55,59,54,59,46,69,42,27,29,72,74,38,54,43,43,47,42,49,42,93,81,59,101,69,63,70,56,74,57,55,73,69,58,50,54,44,51,51,53,50,51,53,52,51,50,50,50,50,44,60,68,48,42,60,51,35,53,51,32,51,59,46,47,44,55,52,52,52,60,50,54,74,71,49,93,68,91,78,52,71,66,59,54,51,52,52,44,52,49,53,59,68,44,45,62,57,51,52,47,59,62,47,35,62,49,53,43,48,53,52,52,52,52,48,48,36,64,75,64,71,59,69,134

Nearest PDB structures (foldseek):
  5sv0-assembly2_J  TM=2.799E-01  e=7.370E+00  Escherichia coli DH1

Radius of gyration: 23.03 Å; Cα contacts (8 Å, |Δi|>4): 175; chains: 1; bounding box: 68×40×74 Å